Protein AF-0000000084476585 (afdb_homodimer)

Secondary structure (DSSP, 8-state):
-EEE--HHHHHHHHHHHHTTTTTTHHHHHHHHHHHTT-TT-EEEEESSSSS-SEEEEEE-GGG---TT-TTTTEEEEEESSHHHHHHHHHSTTTS-TTS--EEE--STTHHHHHHHHHHHTT--/-EEE--HHHHHHHHHHHHTTTTTTHHHHHHHHHHHTT-TT-EEEEESSSSS-SEEEEEE-GGG---TT-TTTTEEEEEESSHHHHHHHHHSTTTS-TTS--EEE--STTHHHHHHHHHHHTT--

pLDDT: mean 87.22, std 9.8, range [59.97, 98.19]

Structure (mmCIF, N/CA/C/O backbone):
data_AF-0000000084476585-model_v1
#
loop_
_entity.id
_entity.type
_entity.pdbx_description
1 polymer 'Glycine N-acyltransferase-like protein'
#
loop_
_atom_site.group_PDB
_atom_site.id
_atom_site.type_symbol
_atom_site.label_atom_id
_atom_site.label_alt_id
_atom_site.label_comp_id
_atom_site.label_asym_id
_atom_site.label_entity_id
_atom_site.label_seq_id
_atom_site.pdbx_PDB_ins_code
_atom_site.Cartn_x
_atom_site.Cartn_y
_atom_site.Cartn_z
_atom_site.occupancy
_atom_site.B_iso_or_equiv
_atom_site.auth_seq_id
_atom_site.auth_comp_id
_atom_site.auth_asym_id
_atom_site.auth_atom_id
_atom_site.pdbx_PDB_model_num
ATOM 1 N N . MET A 1 1 ? -0.856 -20.5 -6.703 1 89.62 1 MET A N 1
ATOM 2 C CA . MET A 1 1 ? 0.145 -19.438 -6.625 1 89.62 1 MET A CA 1
ATOM 3 C C . MET A 1 1 ? 1.377 -19.906 -5.859 1 89.62 1 MET A C 1
ATOM 5 O O . MET A 1 1 ? 1.286 -20.812 -5.023 1 89.62 1 MET A O 1
ATOM 9 N N . GLN A 1 2 ? 2.504 -19.422 -6.219 1 94.5 2 GLN A N 1
ATOM 10 C CA . GLN A 1 2 ? 3.781 -19.766 -5.605 1 94.5 2 GLN A CA 1
ATOM 11 C C . GLN A 1 2 ? 4.227 -18.703 -4.617 1 94.5 2 GLN A C 1
ATOM 13 O O . GLN A 1 2 ? 4.121 -17.5 -4.902 1 94.5 2 GLN A O 1
ATOM 18 N N . ILE A 1 3 ? 4.691 -19.156 -3.51 1 96.12 3 ILE A N 1
ATOM 19 C CA . ILE A 1 3 ? 5.23 -18.234 -2.516 1 96.12 3 ILE A CA 1
ATOM 20 C C . ILE A 1 3 ? 6.723 -18.031 -2.756 1 96.12 3 ILE A C 1
ATOM 22 O O . ILE A 1 3 ? 7.48 -19 -2.867 1 96.12 3 ILE A O 1
ATOM 26 N N . LEU A 1 4 ? 7.145 -16.844 -2.873 1 97.12 4 LEU A N 1
ATOM 27 C CA . LEU A 1 4 ? 8.562 -16.547 -3.041 1 97.12 4 LEU A CA 1
ATOM 28 C C . LEU A 1 4 ? 9.227 -16.281 -1.693 1 97.12 4 LEU A C 1
ATOM 30 O O . LEU A 1 4 ? 8.812 -15.383 -0.955 1 97.12 4 LEU A O 1
ATOM 34 N N . ARG A 1 5 ? 10.25 -17.047 -1.409 1 94.62 5 ARG A N 1
ATOM 35 C CA . ARG A 1 5 ? 10.938 -16.922 -0.128 1 94.62 5 ARG A CA 1
ATOM 36 C C . ARG A 1 5 ? 12.422 -16.656 -0.328 1 94.62 5 ARG A C 1
ATOM 38 O O . ARG A 1 5 ? 13.062 -16.016 0.502 1 94.62 5 ARG A O 1
ATOM 45 N N . CYS A 1 6 ? 12.891 -17.156 -1.437 1 95.81 6 CYS A N 1
ATOM 46 C CA . CYS A 1 6 ? 14.32 -17.047 -1.712 1 95.81 6 CYS A CA 1
ATOM 47 C C . CYS A 1 6 ? 14.734 -15.594 -1.896 1 95.81 6 CYS A C 1
ATOM 49 O O . CYS A 1 6 ? 14.133 -14.875 -2.695 1 95.81 6 CYS A O 1
ATOM 51 N N . PRO A 1 7 ? 15.797 -15.125 -1.229 1 96.12 7 PRO A N 1
ATOM 52 C CA . PRO A 1 7 ? 16.234 -13.734 -1.329 1 96.12 7 PRO A CA 1
ATOM 53 C C . PRO A 1 7 ? 16.547 -13.312 -2.764 1 96.12 7 PRO A C 1
ATOM 55 O O . PRO A 1 7 ? 16.234 -12.188 -3.166 1 96.12 7 PRO A O 1
ATOM 58 N N . ALA A 1 8 ? 17.109 -14.195 -3.486 1 96.62 8 ALA A N 1
ATOM 59 C CA . ALA A 1 8 ? 17.438 -13.883 -4.875 1 96.62 8 ALA A CA 1
ATOM 60 C C . ALA A 1 8 ? 16.172 -13.633 -5.688 1 96.62 8 ALA A C 1
ATOM 62 O O . ALA A 1 8 ? 16.125 -12.727 -6.523 1 96.62 8 ALA A O 1
ATOM 63 N N . GLN A 1 9 ? 15.109 -14.414 -5.469 1 97.56 9 GLN A N 1
ATOM 64 C CA . GLN A 1 9 ? 13.844 -14.242 -6.168 1 97.56 9 GLN A CA 1
ATOM 65 C C . GLN A 1 9 ? 13.172 -12.93 -5.77 1 97.56 9 GLN A C 1
ATOM 67 O O . GLN A 1 9 ? 12.633 -12.219 -6.617 1 97.56 9 GLN A O 1
ATOM 72 N N . LEU A 1 10 ? 13.242 -12.648 -4.48 1 97.69 10 LEU A N 1
ATOM 73 C CA . LEU A 1 10 ? 12.648 -11.414 -3.979 1 97.69 10 LEU A CA 1
ATOM 74 C C . LEU A 1 10 ? 13.367 -10.195 -4.543 1 97.69 10 LEU A C 1
ATOM 76 O O . LEU A 1 10 ? 12.727 -9.195 -4.895 1 97.69 10 LEU A O 1
ATOM 80 N N . GLN A 1 11 ? 14.648 -10.258 -4.648 1 97.19 11 GLN A N 1
ATOM 81 C CA . GLN A 1 11 ? 15.422 -9.164 -5.223 1 97.19 11 GLN A CA 1
ATOM 82 C C . GLN A 1 11 ? 15.07 -8.953 -6.691 1 97.19 11 GLN A C 1
ATOM 84 O O . GLN A 1 11 ? 14.898 -7.816 -7.137 1 97.19 11 GLN A O 1
ATOM 89 N N . LEU A 1 12 ? 15.047 -10.047 -7.441 1 97.75 12 LEU A N 1
ATOM 90 C CA . LEU A 1 12 ? 14.68 -9.969 -8.852 1 97.75 12 LEU A CA 1
ATOM 91 C C . LEU A 1 12 ? 13.258 -9.422 -9.008 1 97.75 12 LEU A C 1
ATOM 93 O O . LEU A 1 12 ? 13 -8.617 -9.906 1 97.75 12 LEU A O 1
ATOM 97 N N . LEU A 1 13 ? 12.32 -9.852 -8.18 1 98.19 13 LEU A N 1
ATOM 98 C CA . LEU A 1 13 ? 10.953 -9.344 -8.211 1 98.19 13 LEU A CA 1
ATOM 99 C C . LEU A 1 13 ? 10.922 -7.852 -7.906 1 98.19 13 LEU A C 1
ATOM 101 O O . LEU A 1 13 ? 10.234 -7.086 -8.586 1 98.19 13 LEU A O 1
ATOM 105 N N . GLU A 1 14 ? 11.586 -7.441 -6.844 1 97.62 14 GLU A N 1
ATOM 106 C CA . GLU A 1 14 ? 11.672 -6.027 -6.5 1 97.62 14 GLU A CA 1
ATOM 107 C C . GLU A 1 14 ? 12.125 -5.195 -7.699 1 97.62 14 GLU A C 1
ATOM 109 O O . GLU A 1 14 ? 11.523 -4.164 -8.008 1 97.62 14 GLU A O 1
ATOM 114 N N . GLU A 1 15 ? 13.133 -5.637 -8.422 1 96.88 15 GLU A N 1
ATOM 115 C CA . GLU A 1 15 ? 13.648 -4.934 -9.594 1 96.88 15 GLU A CA 1
ATOM 116 C C . GLU A 1 15 ? 12.586 -4.844 -10.688 1 96.88 15 GLU A C 1
ATOM 118 O O . GLU A 1 15 ? 12.43 -3.795 -11.32 1 96.88 15 GLU A O 1
ATOM 123 N N . ALA A 1 16 ? 11.945 -5.879 -10.906 1 97.31 16 ALA A N 1
ATOM 124 C CA . ALA A 1 16 ? 10.883 -5.902 -11.914 1 97.31 16 ALA A CA 1
ATOM 125 C C . ALA A 1 16 ? 9.758 -4.941 -11.547 1 97.31 16 ALA A C 1
ATOM 127 O O . ALA A 1 16 ? 9.242 -4.219 -12.406 1 97.31 16 ALA A O 1
ATOM 128 N N . LEU A 1 17 ? 9.359 -4.953 -10.312 1 97.19 17 LEU A N 1
ATOM 129 C CA . LEU A 1 17 ? 8.258 -4.117 -9.859 1 97.19 17 LEU A CA 1
ATOM 130 C C . LEU A 1 17 ? 8.633 -2.639 -9.922 1 97.19 17 LEU A C 1
ATOM 132 O O . LEU A 1 17 ? 7.777 -1.792 -10.203 1 97.19 17 LEU A O 1
ATOM 136 N N . ARG A 1 18 ? 9.906 -2.35 -9.703 1 95.44 18 ARG A N 1
ATOM 137 C CA . ARG A 1 18 ? 10.367 -0.964 -9.75 1 95.44 18 ARG A CA 1
ATOM 138 C C . ARG A 1 18 ? 10.148 -0.362 -11.133 1 95.44 18 ARG A C 1
ATOM 140 O O . ARG A 1 18 ? 9.93 0.843 -11.266 1 95.44 18 ARG A O 1
ATOM 147 N N . LYS A 1 19 ? 10.047 -1.139 -12.141 1 94.94 19 LYS A N 1
ATOM 148 C CA . LYS A 1 19 ? 9.922 -0.682 -13.516 1 94.94 19 LYS A CA 1
ATOM 149 C C . LYS A 1 19 ? 8.5 -0.213 -13.812 1 94.94 19 LYS A C 1
ATOM 151 O O . LYS A 1 19 ? 8.266 0.476 -14.805 1 94.94 19 LYS A O 1
ATOM 156 N N . SER A 1 20 ? 7.578 -0.549 -12.984 1 93.31 20 SER A N 1
ATOM 157 C CA . SER A 1 20 ? 6.18 -0.221 -13.25 1 93.31 20 SER A CA 1
ATOM 158 C C . SER A 1 20 ? 5.602 0.661 -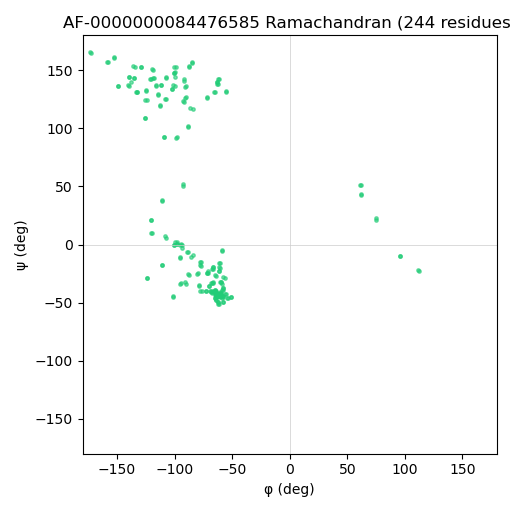12.148 1 93.31 20 SER A C 1
ATOM 160 O O . SER A 1 20 ? 4.383 0.72 -11.969 1 93.31 20 SER A O 1
ATOM 162 N N . LEU A 1 21 ? 6.461 1.323 -11.43 1 92.06 21 LEU A N 1
ATOM 163 C CA . LEU A 1 21 ? 5.984 2.301 -10.461 1 92.06 21 LEU A CA 1
ATOM 164 C C . LEU A 1 21 ? 5.223 3.428 -11.148 1 92.06 21 LEU A C 1
ATOM 166 O O . LEU A 1 21 ? 5.555 3.803 -12.281 1 92.06 21 LEU A O 1
ATOM 170 N N . PRO A 1 22 ? 4.16 3.936 -10.57 1 90.12 22 PRO A N 1
ATOM 171 C CA . PRO A 1 22 ? 3.705 3.766 -9.188 1 90.12 22 PRO A CA 1
ATOM 172 C C . PRO A 1 22 ? 2.701 2.625 -9.031 1 90.12 22 PRO A C 1
ATOM 174 O O . PRO A 1 22 ? 2.357 2.248 -7.91 1 90.12 22 PRO A O 1
ATOM 177 N N . THR A 1 23 ? 2.377 1.973 -10.07 1 91 23 THR A N 1
ATOM 178 C CA . THR A 1 23 ? 1.286 1.006 -10.047 1 91 23 THR A CA 1
ATOM 179 C C . THR A 1 23 ? 1.64 -0.19 -9.164 1 91 23 THR A C 1
ATOM 181 O O . THR A 1 23 ? 0.752 -0.868 -8.641 1 91 23 THR A O 1
ATOM 184 N N . THR A 1 24 ? 2.896 -0.416 -8.914 1 95.31 24 THR A N 1
ATOM 185 C CA . THR A 1 24 ? 3.35 -1.585 -8.172 1 95.31 24 THR A CA 1
ATOM 186 C C . THR A 1 24 ? 3.598 -1.23 -6.707 1 95.31 24 THR A C 1
ATOM 188 O O . THR A 1 24 ? 3.924 -2.102 -5.898 1 95.31 24 THR A O 1
ATOM 191 N N . LEU A 1 25 ? 3.387 -0.051 -6.32 1 93.5 25 LEU A N 1
ATOM 192 C CA . LEU A 1 25 ? 3.773 0.444 -5.004 1 93.5 25 LEU A CA 1
ATOM 193 C C . LEU A 1 25 ? 3.098 -0.362 -3.902 1 93.5 25 LEU A C 1
ATOM 195 O O . LEU A 1 25 ? 3.748 -0.769 -2.936 1 93.5 25 LEU A O 1
ATOM 199 N N . PRO A 1 26 ? 1.851 -0.711 -3.994 1 92.62 26 PRO A N 1
ATOM 200 C CA . PRO A 1 26 ? 1.198 -1.456 -2.914 1 92.62 26 PRO A CA 1
ATOM 201 C C . PRO A 1 26 ? 1.877 -2.793 -2.625 1 92.62 26 PRO A C 1
ATOM 203 O O . PRO A 1 26 ? 1.958 -3.211 -1.468 1 92.62 26 PRO A O 1
ATOM 206 N N . VAL A 1 27 ? 2.439 -3.426 -3.639 1 96.62 27 VAL A N 1
ATOM 207 C CA . VAL A 1 27 ? 3.059 -4.734 -3.451 1 96.62 27 VAL A CA 1
ATOM 208 C C . VAL A 1 27 ? 4.555 -4.566 -3.193 1 96.62 27 VAL A C 1
ATOM 210 O O . VAL A 1 27 ? 5.152 -5.34 -2.441 1 96.62 27 VAL A O 1
ATOM 213 N N . LEU A 1 28 ? 5.117 -3.555 -3.816 1 97.06 28 LEU A N 1
ATOM 214 C CA . LEU A 1 28 ? 6.559 -3.338 -3.732 1 97.06 28 LEU A CA 1
ATOM 215 C C . LEU A 1 28 ? 6.988 -3.109 -2.287 1 97.06 28 LEU A C 1
ATOM 217 O O . LEU A 1 28 ? 8 -3.658 -1.842 1 97.06 28 LEU A O 1
ATOM 221 N N . GLY A 1 29 ? 6.238 -2.293 -1.591 1 95.44 29 GLY A N 1
ATOM 222 C CA . GLY A 1 29 ? 6.555 -2.061 -0.19 1 95.44 29 GLY A CA 1
ATOM 223 C C . GLY A 1 29 ? 6.668 -3.34 0.616 1 95.44 29 GLY A C 1
ATOM 224 O O . GLY A 1 29 ? 7.594 -3.5 1.41 1 95.44 29 GLY A O 1
ATOM 225 N N . THR A 1 30 ? 5.734 -4.191 0.416 1 96.06 30 THR A N 1
ATOM 226 C CA . THR A 1 30 ? 5.75 -5.469 1.124 1 96.06 30 THR A CA 1
ATOM 227 C C . THR A 1 30 ? 6.957 -6.305 0.706 1 96.06 30 THR A C 1
ATOM 229 O O . THR A 1 30 ? 7.656 -6.863 1.554 1 96.06 30 THR A O 1
ATOM 232 N N . VAL A 1 31 ? 7.207 -6.383 -0.554 1 97.38 31 VAL A N 1
ATOM 233 C CA . VAL A 1 31 ? 8.344 -7.145 -1.059 1 97.38 31 VAL A CA 1
ATOM 234 C C . VAL A 1 31 ? 9.633 -6.645 -0.406 1 97.38 31 VAL A C 1
ATOM 236 O O . VAL A 1 31 ? 10.453 -7.445 0.049 1 97.38 31 VAL A O 1
ATOM 239 N N . MET A 1 32 ? 9.742 -5.383 -0.301 1 95.56 32 MET A N 1
ATOM 240 C CA . MET A 1 32 ? 10.938 -4.781 0.29 1 95.56 32 MET A CA 1
ATOM 241 C C . MET A 1 32 ? 11.039 -5.129 1.771 1 95.56 32 MET A C 1
ATOM 243 O O . MET A 1 32 ? 12.133 -5.402 2.271 1 95.56 32 MET A O 1
ATOM 247 N N . THR A 1 33 ? 9.938 -5.098 2.457 1 94.62 33 THR A N 1
ATOM 248 C CA . THR A 1 33 ? 9.945 -5.402 3.883 1 94.62 33 THR A CA 1
ATOM 249 C C . THR A 1 33 ? 10.258 -6.879 4.117 1 94.62 33 THR A C 1
ATOM 251 O O . THR A 1 33 ? 10.992 -7.227 5.043 1 94.62 33 THR A O 1
ATOM 254 N N . VAL A 1 34 ? 9.695 -7.723 3.281 1 95.69 34 VAL A N 1
ATOM 255 C CA . VAL A 1 34 ? 9.945 -9.156 3.391 1 95.69 34 VAL A CA 1
ATOM 256 C C . VAL A 1 34 ? 11.43 -9.438 3.137 1 95.69 34 VAL A C 1
ATOM 258 O O . VAL A 1 34 ? 12.039 -10.234 3.848 1 95.69 34 VAL A O 1
ATOM 261 N N . ALA A 1 35 ? 11.945 -8.773 2.158 1 93.44 35 ALA A N 1
ATOM 262 C CA . ALA A 1 35 ? 13.352 -8.945 1.808 1 93.44 35 ALA A CA 1
ATOM 263 C C . ALA A 1 35 ? 14.266 -8.422 2.912 1 93.44 35 ALA A C 1
ATOM 265 O O . ALA A 1 35 ? 15.453 -8.75 2.959 1 93.44 35 ALA A O 1
ATOM 266 N N . ARG A 1 36 ? 13.75 -7.578 3.791 1 90.56 36 ARG A N 1
ATOM 267 C CA . ARG A 1 36 ? 14.555 -6.945 4.828 1 90.56 36 ARG A CA 1
ATOM 268 C C . ARG A 1 36 ? 14.18 -7.469 6.211 1 90.56 36 ARG A C 1
ATOM 270 O O . ARG A 1 36 ? 14.055 -6.695 7.16 1 90.56 36 ARG A O 1
ATOM 277 N N . GLY A 1 37 ? 13.891 -8.766 6.281 1 90.38 37 GLY A N 1
ATOM 278 C CA . GLY A 1 37 ? 13.711 -9.414 7.566 1 90.38 37 GLY A CA 1
ATOM 279 C C . GLY A 1 37 ? 12.273 -9.852 7.82 1 90.38 37 GLY A C 1
ATOM 280 O O . GLY A 1 37 ? 12.016 -10.648 8.727 1 90.38 37 GLY A O 1
ATOM 281 N N . ASN A 1 38 ? 11.266 -9.273 7.16 1 92.69 38 ASN A N 1
ATOM 282 C CA . ASN A 1 38 ? 9.859 -9.672 7.211 1 92.69 38 ASN A CA 1
ATOM 283 C C . ASN A 1 38 ? 9.297 -9.562 8.625 1 92.69 38 ASN A C 1
ATOM 285 O O . ASN A 1 38 ? 8.719 -10.516 9.148 1 92.69 38 ASN A O 1
ATOM 289 N N . PRO A 1 39 ? 9.461 -8.461 9.258 1 89.25 39 PRO A N 1
ATOM 290 C CA . PRO A 1 39 ? 9.008 -8.297 10.641 1 89.25 39 PRO A CA 1
ATOM 291 C C . PRO A 1 39 ? 7.5 -8.477 10.797 1 89.25 39 PRO A C 1
ATOM 293 O O . PRO A 1 39 ? 7.016 -8.766 11.891 1 89.25 39 PRO A O 1
ATOM 296 N N . ALA A 1 40 ? 6.703 -8.367 9.781 1 88.62 40 ALA A N 1
ATOM 297 C CA . ALA A 1 40 ? 5.246 -8.391 9.867 1 88.62 40 ALA A CA 1
ATOM 298 C C . ALA A 1 40 ? 4.684 -9.703 9.32 1 88.62 40 ALA A C 1
ATOM 300 O O . ALA A 1 40 ? 3.473 -9.836 9.133 1 88.62 40 ALA A O 1
ATOM 301 N N . SER A 1 41 ? 5.496 -10.68 8.961 1 91.62 41 SER A N 1
ATOM 302 C CA . SER A 1 41 ? 5.113 -12.031 8.562 1 91.62 41 SER A CA 1
ATOM 303 C C . SER A 1 41 ? 4.246 -12.008 7.309 1 91.62 41 SER A C 1
ATOM 305 O O . SER A 1 41 ? 3.211 -12.68 7.25 1 91.62 41 SER A O 1
ATOM 307 N N . HIS A 1 42 ? 4.637 -11.211 6.414 1 93.81 42 HIS A N 1
ATOM 308 C CA . HIS A 1 42 ? 3.943 -11.211 5.133 1 93.81 42 HIS A CA 1
ATOM 309 C C . HIS A 1 42 ? 4.539 -12.242 4.18 1 93.81 42 HIS A C 1
ATOM 311 O O . HIS A 1 42 ? 5.703 -12.617 4.312 1 93.81 42 HIS A O 1
ATOM 317 N N . GLU A 1 43 ? 3.662 -12.656 3.301 1 95 43 GLU A N 1
ATOM 318 C CA . GLU A 1 43 ? 4.148 -13.516 2.223 1 95 43 GLU A CA 1
ATOM 319 C C . GLU A 1 43 ? 3.902 -12.875 0.858 1 95 43 GLU A C 1
ATOM 321 O O . GLU A 1 43 ? 2.979 -12.078 0.699 1 95 43 GLU A O 1
ATOM 326 N N . VAL A 1 44 ? 4.77 -13.219 -0.036 1 96.94 44 VAL A N 1
ATOM 327 C CA . VAL A 1 44 ? 4.734 -12.742 -1.416 1 96.94 44 VAL A CA 1
ATOM 328 C C . VAL A 1 44 ? 4.422 -13.906 -2.354 1 96.94 44 VAL A C 1
ATOM 330 O O . VAL A 1 44 ? 5.156 -14.898 -2.393 1 96.94 44 VAL A O 1
ATOM 333 N N . LEU A 1 45 ? 3.258 -13.734 -3.098 1 95.81 45 LEU A N 1
ATOM 334 C CA . LEU A 1 45 ? 2.82 -14.812 -3.98 1 95.81 45 LEU A CA 1
ATOM 335 C C . LEU A 1 45 ? 2.781 -14.344 -5.43 1 95.81 45 LEU A C 1
ATOM 337 O O . LEU A 1 45 ? 2.457 -13.188 -5.703 1 95.81 45 LEU A O 1
ATOM 341 N N . VAL A 1 46 ? 3.15 -15.234 -6.32 1 96.44 46 VAL A N 1
ATOM 342 C CA . VAL A 1 46 ? 3.018 -15.008 -7.758 1 96.44 46 VAL A CA 1
ATOM 343 C C . VAL A 1 46 ? 2.312 -16.188 -8.406 1 96.44 46 VAL A C 1
ATOM 345 O O . VAL A 1 46 ? 2.291 -17.297 -7.844 1 96.44 46 VAL A O 1
ATOM 348 N N . ASP A 1 47 ? 1.665 -15.914 -9.492 1 94.75 47 ASP A N 1
ATOM 349 C CA . ASP A 1 47 ? 1.017 -17.031 -10.188 1 94.75 47 ASP A CA 1
ATOM 350 C C . ASP A 1 47 ? 2.049 -17.953 -10.82 1 94.75 47 ASP A C 1
ATOM 352 O O . ASP A 1 47 ? 1.836 -19.156 -10.906 1 94.75 47 ASP A O 1
ATOM 356 N N . SER A 1 48 ? 3.186 -17.281 -11.32 1 95.19 48 SER A N 1
ATOM 357 C CA . SER A 1 48 ? 4.289 -18.047 -11.906 1 95.19 48 SER A CA 1
ATOM 358 C C . SER A 1 48 ? 5.609 -17.281 -11.758 1 95.19 48 SER A C 1
ATOM 360 O O . SER A 1 48 ? 5.617 -16.078 -11.531 1 95.19 48 SER A O 1
ATOM 362 N N . TRP A 1 49 ? 6.719 -18.062 -11.891 1 95.75 49 TRP A N 1
ATOM 363 C CA . TRP A 1 49 ? 8.047 -17.469 -11.789 1 95.75 49 TRP A CA 1
ATOM 364 C C . TRP A 1 49 ? 8.992 -18.078 -12.82 1 95.75 49 TRP A C 1
ATOM 366 O O . TRP A 1 49 ? 8.992 -19.297 -13.023 1 95.75 49 TRP A O 1
ATOM 376 N N . PRO A 1 50 ? 9.773 -17.328 -13.461 1 95.25 50 PRO A N 1
ATOM 377 C CA . PRO A 1 50 ? 10.062 -15.906 -13.305 1 95.25 50 PRO A CA 1
ATOM 378 C C . PRO A 1 50 ? 9.109 -15.023 -14.109 1 95.25 50 PRO A C 1
ATOM 380 O O . PRO A 1 50 ? 9.133 -13.797 -13.969 1 95.25 50 PRO A O 1
ATOM 383 N N . HIS A 1 51 ? 8.25 -15.523 -14.93 1 96 51 HIS A N 1
ATOM 384 C CA . HIS A 1 51 ? 7.293 -14.766 -15.719 1 96 51 HIS A CA 1
ATOM 385 C C . HIS A 1 51 ? 5.926 -14.734 -15.055 1 96 51 HIS A C 1
ATOM 387 O O . HIS A 1 51 ? 5.074 -15.578 -15.328 1 96 51 HIS A O 1
ATOM 393 N N . PHE A 1 52 ? 5.719 -13.703 -14.281 1 96.62 52 PHE A N 1
ATOM 394 C CA . PHE A 1 52 ? 4.473 -13.617 -13.523 1 96.62 52 PHE A CA 1
ATOM 395 C C . PHE A 1 52 ? 3.49 -12.68 -14.219 1 96.62 52 PHE A C 1
ATOM 397 O O . PHE A 1 52 ? 3.896 -11.727 -14.891 1 96.62 52 PHE A O 1
ATOM 404 N N . SER A 1 53 ? 2.213 -12.93 -13.992 1 96.56 53 SER A N 1
ATOM 405 C CA . SER A 1 53 ? 1.142 -12.062 -14.477 1 96.56 53 SER A CA 1
ATOM 406 C C . SER A 1 53 ? 0.457 -11.336 -13.32 1 96.56 53 SER A C 1
ATOM 408 O O . SER A 1 53 ? -0.287 -10.383 -13.531 1 96.56 53 SER A O 1
ATOM 410 N N . ILE A 1 54 ? 0.663 -11.867 -12.125 1 95.62 54 ILE A N 1
ATOM 411 C CA . ILE A 1 54 ? 0.048 -11.258 -10.953 1 95.62 54 ILE A CA 1
ATOM 412 C C . ILE A 1 54 ? 0.937 -11.484 -9.734 1 95.62 54 ILE A C 1
ATOM 414 O O . ILE A 1 54 ? 1.54 -12.547 -9.578 1 95.62 54 ILE A O 1
ATOM 418 N N . VAL A 1 55 ? 1.137 -10.477 -8.922 1 97.12 55 VAL A N 1
ATOM 419 C CA . VAL A 1 55 ? 1.808 -10.516 -7.625 1 97.12 55 VAL A CA 1
ATOM 420 C C . VAL A 1 55 ? 0.811 -10.195 -6.512 1 97.12 55 VAL A C 1
ATOM 422 O O . VAL A 1 55 ? 0.053 -9.227 -6.613 1 97.12 55 VAL A O 1
ATOM 425 N N . LEU A 1 56 ? 0.783 -11.047 -5.527 1 95.25 56 LEU A N 1
ATOM 426 C CA . LEU A 1 56 ? -0.08 -10.867 -4.363 1 95.25 56 LEU A CA 1
ATOM 427 C C . LEU A 1 56 ? 0.733 -10.891 -3.074 1 95.25 56 LEU A C 1
ATOM 429 O O . LEU A 1 56 ? 1.641 -11.711 -2.9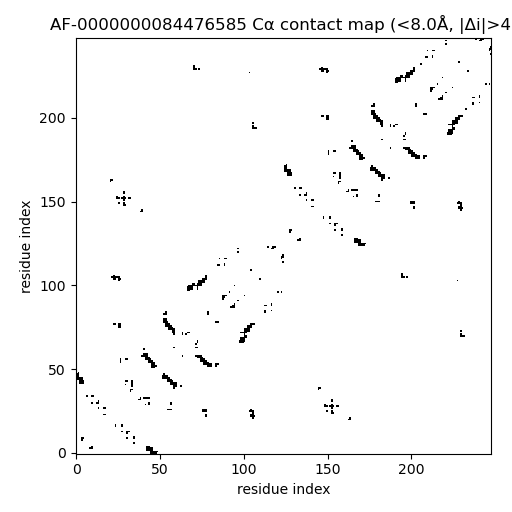22 1 95.25 56 LEU A O 1
ATOM 433 N N . THR A 1 57 ? 0.487 -9.938 -2.203 1 95.31 57 THR A N 1
ATOM 434 C CA . THR A 1 57 ? 1.086 -9.969 -0.873 1 95.31 57 THR A CA 1
ATOM 435 C C . THR A 1 57 ? 0.007 -9.984 0.206 1 95.31 57 THR A C 1
ATOM 437 O O . THR A 1 57 ? -1.03 -9.328 0.062 1 95.31 57 THR A O 1
ATOM 440 N N . ARG A 1 58 ? 0.251 -10.711 1.253 1 91.06 58 ARG A N 1
ATOM 441 C CA . ARG A 1 58 ? -0.703 -10.859 2.348 1 91.06 58 ARG A CA 1
ATOM 442 C C . ARG A 1 58 ? -0.003 -11.305 3.629 1 91.06 58 ARG A C 1
ATOM 444 O O . ARG A 1 58 ? 1.13 -11.789 3.588 1 91.06 58 ARG A O 1
ATOM 451 N N . LEU A 1 59 ? -0.729 -10.969 4.727 1 88.69 59 LEU A N 1
ATOM 452 C CA . LEU A 1 59 ? -0.296 -11.578 5.977 1 88.69 59 LEU A CA 1
ATOM 453 C C . LEU A 1 59 ? -0.444 -13.094 5.918 1 88.69 59 LEU A C 1
ATOM 455 O O . LEU A 1 59 ? -1.423 -13.609 5.371 1 88.69 59 LEU A O 1
ATOM 459 N N . ARG A 1 60 ? 0.566 -13.742 6.477 1 88.44 60 ARG A N 1
ATOM 460 C CA . ARG A 1 60 ? 0.442 -15.195 6.535 1 88.44 60 ARG A CA 1
ATOM 461 C C . ARG A 1 60 ? -0.846 -15.609 7.238 1 88.44 60 ARG A C 1
ATOM 463 O O . ARG A 1 60 ? -1.175 -15.078 8.305 1 88.44 60 ARG A O 1
ATOM 470 N N . PRO A 1 61 ? -1.578 -16.484 6.664 1 77.25 61 PRO A N 1
ATOM 471 C CA . PRO A 1 61 ? -2.877 -16.891 7.215 1 77.25 61 PRO A CA 1
ATOM 472 C C . PRO A 1 61 ? -2.777 -17.406 8.648 1 77.25 61 PRO A C 1
ATOM 474 O O . PRO A 1 61 ? -3.721 -17.25 9.43 1 77.25 61 PRO A O 1
ATOM 477 N N . GLU A 1 62 ? -1.668 -17.953 8.961 1 79.25 62 GLU A N 1
ATOM 478 C CA . GLU A 1 62 ? -1.5 -18.5 10.305 1 79.25 62 GLU A CA 1
ATOM 479 C C . GLU A 1 62 ? -1.4 -17.406 11.352 1 79.25 62 GLU A C 1
ATOM 481 O O . GLU A 1 62 ? -1.584 -17.656 12.547 1 79.25 62 GLU A O 1
ATOM 486 N N . GLU A 1 63 ? -1.021 -16.25 10.922 1 72.31 63 GLU A N 1
ATOM 487 C CA . GLU A 1 63 ? -0.865 -15.109 11.828 1 72.31 63 GLU A CA 1
ATOM 488 C C . GLU A 1 63 ? -2.189 -14.375 12.031 1 72.31 63 GLU A C 1
ATOM 490 O O . GLU A 1 63 ? -2.322 -13.562 12.945 1 72.31 63 GLU A O 1
ATOM 495 N N . HIS A 1 64 ? -3.074 -14.844 11.141 1 63.88 64 HIS A N 1
ATOM 496 C CA . HIS A 1 64 ? -4.363 -14.164 11.117 1 63.88 64 HIS A CA 1
ATOM 497 C C . HIS A 1 64 ? -5.297 -14.719 12.188 1 63.88 64 HIS A C 1
ATOM 499 O O . HIS A 1 64 ? -5.652 -15.898 12.156 1 63.88 64 HIS A O 1
ATOM 505 N N . ARG A 1 65 ? -5.621 -13.875 13.062 1 64.5 65 ARG A N 1
ATOM 506 C CA . ARG A 1 65 ? -6.352 -14.352 14.227 1 64.5 65 ARG A CA 1
ATOM 507 C C . ARG A 1 65 ? -7.859 -14.297 14 1 64.5 65 ARG A C 1
ATOM 509 O O . ARG A 1 65 ? -8.594 -15.195 14.422 1 64.5 65 ARG A O 1
ATOM 516 N N . ASP A 1 66 ? -8.266 -13.172 13.164 1 76.81 66 ASP A N 1
ATOM 517 C CA . ASP A 1 66 ? -9.703 -13.031 12.969 1 76.81 66 ASP A CA 1
ATOM 518 C C . ASP A 1 66 ? -10.055 -12.977 11.484 1 76.81 66 ASP A C 1
ATOM 520 O O . ASP A 1 66 ? -9.773 -11.984 10.805 1 76.81 66 ASP A O 1
ATOM 524 N N . PRO A 1 67 ? -10.625 -13.977 11.023 1 73.88 67 PRO A N 1
ATOM 525 C CA . PRO A 1 67 ? -10.945 -14.047 9.594 1 73.88 67 PRO A CA 1
ATOM 526 C C . PRO A 1 67 ? -11.898 -12.938 9.148 1 73.88 67 PRO A C 1
ATOM 528 O O . PRO A 1 67 ? -12 -12.648 7.957 1 73.88 67 PRO A O 1
ATOM 531 N N . ARG A 1 68 ? -12.508 -12.336 10.125 1 75.31 68 ARG A N 1
ATOM 532 C CA . ARG A 1 68 ? -13.508 -11.344 9.758 1 75.31 68 ARG A CA 1
ATOM 533 C C . ARG A 1 68 ? -12.938 -9.93 9.812 1 75.31 68 ARG A C 1
ATOM 535 O O . ARG A 1 68 ? -13.617 -8.969 9.477 1 75.31 68 ARG A O 1
ATOM 542 N N . ASP A 1 69 ? -11.711 -9.953 10.117 1 78.62 69 ASP A N 1
ATOM 543 C CA . ASP A 1 69 ? -11.078 -8.641 10.18 1 78.62 69 ASP A CA 1
ATOM 544 C C . ASP A 1 69 ? -10.523 -8.227 8.82 1 78.62 69 ASP A C 1
ATOM 546 O O . ASP A 1 69 ? -9.398 -8.586 8.461 1 78.62 69 ASP A O 1
ATOM 550 N N . TYR A 1 70 ? -11.234 -7.395 8.164 1 74.69 70 TYR A N 1
ATOM 551 C CA . TYR A 1 70 ? -10.891 -7.07 6.781 1 74.69 70 TYR A CA 1
ATOM 552 C C . TYR A 1 70 ? -9.625 -6.234 6.715 1 74.69 70 TYR A C 1
ATOM 554 O O . TYR A 1 70 ? -8.883 -6.289 5.727 1 74.69 70 TYR A O 1
ATOM 562 N N . TYR A 1 71 ? -9.367 -5.535 7.84 1 71.56 71 TYR A N 1
ATOM 563 C CA . TYR A 1 71 ? -8.203 -4.656 7.797 1 71.56 71 TYR A CA 1
ATOM 564 C C . TYR A 1 71 ? -6.918 -5.441 7.988 1 71.56 71 TYR A C 1
ATOM 566 O O . TYR A 1 71 ? -5.926 -5.203 7.297 1 71.56 71 TYR A O 1
ATOM 574 N N . THR A 1 72 ? -7.098 -6.453 8.836 1 73.19 72 THR A N 1
ATOM 575 C CA . THR A 1 72 ? -5.914 -7.277 9.062 1 73.19 72 THR A CA 1
ATOM 576 C C . THR A 1 72 ? -5.723 -8.273 7.922 1 73.19 72 THR A C 1
ATOM 578 O O . THR A 1 72 ? -4.602 -8.711 7.652 1 73.19 72 THR A O 1
ATOM 581 N N . ASN A 1 73 ? -6.844 -8.539 7.328 1 78.38 73 ASN A N 1
ATOM 582 C CA . ASN A 1 73 ? -6.789 -9.445 6.188 1 78.38 73 ASN A CA 1
ATOM 583 C C . ASN A 1 73 ? -6.645 -8.688 4.871 1 78.38 73 ASN A C 1
ATOM 585 O O . ASN A 1 73 ? -7.391 -8.938 3.922 1 78.38 73 ASN A O 1
ATOM 589 N N . GLN A 1 74 ? -5.75 -7.863 4.875 1 83.44 74 GLN A N 1
ATOM 590 C CA . GLN A 1 74 ? -5.539 -7.039 3.688 1 83.44 74 GLN A CA 1
ATOM 591 C C . GLN A 1 74 ? -4.562 -7.703 2.723 1 83.44 74 GLN A C 1
ATOM 593 O O . GLN A 1 74 ? -3.553 -8.273 3.146 1 83.44 74 GLN A O 1
ATOM 598 N N . LEU A 1 75 ? -4.977 -7.609 1.478 1 89.44 75 LEU A N 1
ATOM 599 C CA . LEU A 1 75 ? -4.145 -8.102 0.389 1 89.44 75 LEU A CA 1
ATOM 600 C C . LEU A 1 75 ? -3.725 -6.969 -0.538 1 89.44 75 LEU A C 1
ATOM 602 O O . LEU A 1 75 ? -4.5 -6.039 -0.774 1 89.44 75 LEU A O 1
ATOM 606 N N . ALA A 1 76 ? -2.494 -6.977 -0.924 1 93.44 76 ALA A N 1
ATOM 607 C CA . ALA A 1 76 ? -2.072 -6.074 -1.993 1 93.44 76 ALA A CA 1
ATOM 608 C C . ALA A 1 76 ? -1.806 -6.844 -3.285 1 93.44 76 ALA A C 1
ATOM 610 O O . ALA A 1 76 ? -1.294 -7.965 -3.254 1 93.44 76 ALA A O 1
ATOM 611 N N . VAL A 1 77 ? -2.166 -6.18 -4.426 1 94.25 77 VAL A N 1
ATOM 612 C CA . VAL A 1 77 ? -2.072 -6.938 -5.668 1 94.25 77 VAL A CA 1
ATOM 613 C C . VAL A 1 77 ? -1.514 -6.047 -6.777 1 94.25 77 VAL A C 1
ATOM 615 O O . VAL A 1 77 ? -1.755 -4.84 -6.789 1 94.25 77 VAL A O 1
ATOM 618 N N . PHE A 1 78 ? -0.769 -6.598 -7.582 1 96.44 78 PHE A N 1
ATOM 619 C CA . PHE A 1 78 ? -0.354 -6.062 -8.875 1 96.44 78 PHE A CA 1
ATOM 620 C C . PHE A 1 78 ? -0.502 -7.113 -9.969 1 96.44 78 PHE A C 1
ATOM 622 O O . PHE A 1 78 ? -0.126 -8.273 -9.781 1 96.44 78 PHE A O 1
ATOM 629 N N . TYR A 1 79 ? -1.132 -6.699 -11.07 1 95.44 79 TYR A N 1
ATOM 630 C CA . TYR A 1 79 ? -1.335 -7.656 -12.148 1 95.44 79 TYR A CA 1
ATOM 631 C C . TYR A 1 79 ? -0.993 -7.035 -13.5 1 95.44 79 TYR A C 1
ATOM 633 O O . TYR A 1 79 ? -1.219 -5.844 -13.719 1 95.44 79 TYR A O 1
ATOM 641 N N . ARG A 1 80 ? -0.435 -7.785 -14.344 1 93.81 80 ARG A N 1
ATOM 642 C CA . ARG A 1 80 ? -0.069 -7.355 -15.695 1 93.81 80 ARG A CA 1
ATOM 643 C C . ARG A 1 80 ? -1.225 -7.559 -16.672 1 93.81 80 ARG A C 1
ATOM 645 O O . ARG A 1 80 ? -1.315 -6.867 -17.688 1 93.81 80 ARG A O 1
ATOM 652 N N . ASP A 1 81 ? -2.07 -8.477 -16.359 1 88.56 81 ASP A N 1
ATOM 653 C CA . ASP A 1 81 ? -3.215 -8.844 -17.188 1 88.56 81 ASP A CA 1
ATOM 654 C C . ASP A 1 81 ? -4.484 -8.969 -16.359 1 88.56 81 ASP A C 1
ATOM 656 O O . ASP A 1 81 ? -4.48 -9.617 -15.305 1 88.56 81 ASP A O 1
ATOM 660 N N . LYS A 1 82 ? -5.555 -8.367 -16.766 1 87.88 82 LYS A N 1
ATOM 661 C CA . LYS A 1 82 ? -6.812 -8.414 -16.031 1 87.88 82 LYS A CA 1
ATOM 662 C C . LYS A 1 82 ? -7.301 -9.852 -15.859 1 87.88 82 LYS A C 1
ATOM 664 O O . LYS A 1 82 ? -7.922 -10.18 -14.844 1 87.88 82 LYS A O 1
ATOM 669 N N . GLY A 1 83 ? -7.035 -10.625 -16.812 1 89.12 83 GLY A N 1
ATOM 670 C CA . GLY A 1 83 ? -7.406 -12.031 -16.719 1 89.12 83 GLY A CA 1
ATOM 671 C C . GLY A 1 83 ? -6.797 -12.719 -15.508 1 89.12 83 GLY A C 1
ATOM 672 O O . GLY A 1 83 ? -7.441 -13.562 -14.883 1 89.12 83 GLY A O 1
ATOM 673 N N . ALA A 1 84 ? -5.602 -12.375 -15.227 1 91.19 84 ALA A N 1
ATOM 674 C CA . ALA A 1 84 ? -4.934 -12.945 -14.062 1 91.19 84 ALA A CA 1
ATOM 675 C C . ALA A 1 84 ? -5.637 -12.531 -12.773 1 91.19 84 ALA A C 1
ATOM 677 O O . ALA A 1 84 ? -5.789 -13.344 -11.852 1 91.19 84 ALA A O 1
ATOM 678 N N . LEU A 1 85 ? -6.051 -11.266 -12.688 1 91.31 85 LEU A N 1
ATOM 679 C CA . LEU A 1 85 ? -6.785 -10.773 -11.523 1 91.31 85 LEU A CA 1
ATOM 680 C C . LEU A 1 85 ? -8.109 -11.516 -11.367 1 91.31 85 LEU A C 1
ATOM 682 O O . LEU A 1 85 ? -8.453 -11.938 -10.258 1 91.31 85 LEU A O 1
ATOM 686 N N . GLN A 1 86 ? -8.805 -11.711 -12.469 1 88.88 86 GLN A N 1
ATOM 687 C CA . GLN A 1 86 ? -10.078 -12.422 -12.438 1 88.88 86 GLN A CA 1
ATOM 688 C C . GLN A 1 86 ? -9.898 -13.867 -11.969 1 88.88 86 GLN A C 1
ATOM 690 O O . GLN A 1 86 ? -10.711 -14.383 -11.203 1 88.88 86 GLN A O 1
ATOM 695 N N . ALA A 1 87 ? -8.914 -14.438 -12.477 1 88 87 ALA A N 1
ATOM 696 C CA . ALA A 1 87 ? -8.625 -15.812 -12.078 1 88 87 ALA A CA 1
ATOM 697 C C . ALA A 1 87 ? -8.336 -15.891 -10.578 1 88 87 ALA A C 1
ATOM 699 O O . ALA A 1 87 ? -8.805 -16.812 -9.906 1 88 87 ALA A O 1
ATOM 700 N N . LEU A 1 88 ? -7.594 -14.977 -10.062 1 88 88 LEU A N 1
ATOM 701 C CA . LEU A 1 88 ? -7.266 -14.938 -8.648 1 88 88 LEU A CA 1
ATOM 702 C C . LEU A 1 88 ? -8.523 -14.773 -7.801 1 88 88 LEU A C 1
ATOM 704 O O . LEU A 1 88 ? -8.75 -15.531 -6.855 1 88 88 LEU A O 1
ATOM 708 N N . LEU A 1 89 ? -9.297 -13.805 -8.156 1 86 89 LEU A N 1
ATOM 709 C CA . LEU A 1 89 ? -10.492 -13.484 -7.383 1 86 89 LEU A CA 1
ATOM 710 C C . LEU A 1 89 ? -11.523 -14.594 -7.488 1 86 89 LEU A C 1
ATOM 712 O O . LEU A 1 89 ? -12.312 -14.805 -6.562 1 86 89 LEU A O 1
ATOM 716 N N . GLY A 1 90 ? -11.484 -15.172 -8.641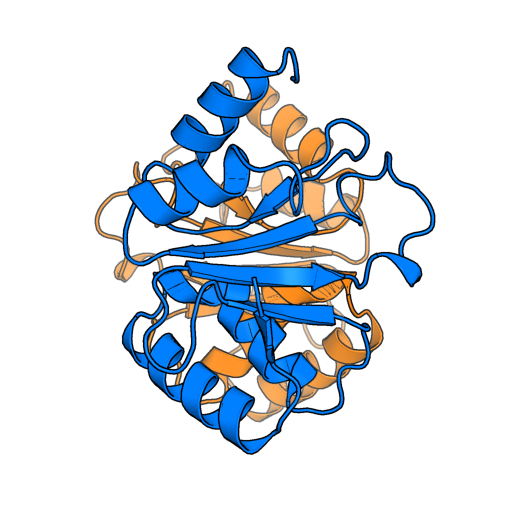 1 82.25 90 GLY A N 1
ATOM 717 C CA . GLY A 1 90 ? -12.438 -16.25 -8.867 1 82.25 90 GLY A CA 1
ATOM 718 C C . GLY A 1 90 ? -12.031 -17.547 -8.203 1 82.25 90 GLY A C 1
ATOM 719 O O . GLY A 1 90 ? -12.859 -18.438 -8.016 1 82.25 90 GLY A O 1
ATOM 720 N N . GLY A 1 91 ? -10.812 -17.562 -7.898 1 79.06 91 GLY A N 1
ATOM 721 C CA . GLY A 1 91 ? -10.336 -18.781 -7.262 1 79.06 91 GLY A CA 1
ATOM 722 C C . GLY A 1 91 ? -10.555 -18.797 -5.762 1 79.06 91 GLY A C 1
ATOM 723 O O . GLY A 1 91 ? -10.758 -17.75 -5.148 1 79.06 91 GLY A O 1
ATOM 724 N N . THR A 1 92 ? -10.594 -19.969 -5.188 1 68.81 92 THR A N 1
ATOM 725 C CA . THR A 1 92 ? -10.922 -20.125 -3.775 1 68.81 92 THR A CA 1
ATOM 726 C C . THR A 1 92 ? -9.648 -20.188 -2.93 1 68.81 92 THR A C 1
ATOM 728 O O . THR A 1 92 ? -9.719 -20.219 -1.699 1 68.81 92 THR A O 1
ATOM 731 N N . GLU A 1 93 ? -8.617 -20.109 -3.537 1 70.19 93 GLU A N 1
ATOM 732 C CA . GLU A 1 93 ? -7.391 -20.266 -2.766 1 70.19 93 GLU A CA 1
ATOM 733 C C . GLU A 1 93 ? -7.051 -19 -1.997 1 70.19 93 GLU A C 1
ATOM 735 O O . GLU A 1 93 ? -6.664 -19.047 -0.829 1 70.19 93 GLU A O 1
ATOM 740 N N . VAL A 1 94 ? -7.273 -17.906 -2.646 1 68.94 94 VAL A N 1
ATOM 741 C CA . VAL A 1 94 ? -6.785 -16.656 -2.059 1 68.94 94 VAL A CA 1
ATOM 742 C C . VAL A 1 94 ? -7.945 -15.914 -1.399 1 68.94 94 VAL A C 1
ATOM 744 O O . VAL A 1 94 ? -7.812 -15.422 -0.278 1 68.94 94 VAL A O 1
ATOM 747 N N . VAL A 1 95 ? -8.969 -15.875 -2.08 1 68.44 95 VAL A N 1
ATOM 748 C CA . VAL A 1 95 ? -10.133 -15.164 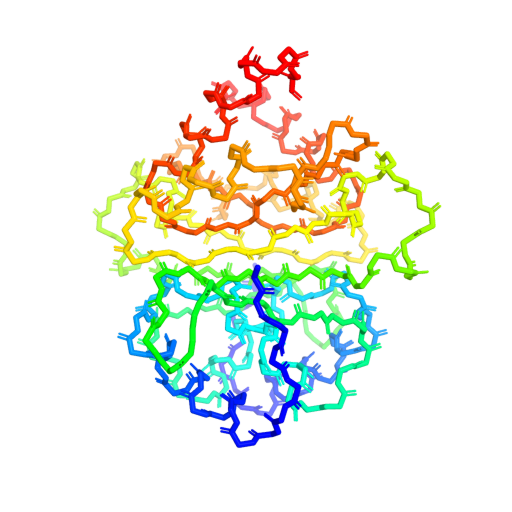-1.566 1 68.44 95 VAL A CA 1
ATOM 749 C C . VAL A 1 95 ? -11.219 -16.156 -1.184 1 68.44 95 VAL A C 1
ATOM 751 O O . VAL A 1 95 ? -11.836 -16.781 -2.055 1 68.44 95 VAL A O 1
ATOM 754 N N . THR A 1 96 ? -11.109 -16.469 0.085 1 67.44 96 THR A N 1
ATOM 755 C CA . THR A 1 96 ? -12.141 -17.406 0.509 1 67.44 96 THR A CA 1
ATOM 756 C C . THR A 1 96 ? -13.359 -16.672 1.051 1 67.44 96 THR A C 1
ATOM 758 O O . THR A 1 96 ? -13.242 -15.539 1.539 1 67.44 96 THR A O 1
ATOM 761 N N . GLY A 1 97 ? -14.484 -17.172 0.771 1 65.75 97 GLY A N 1
ATOM 762 C CA . GLY A 1 97 ? -15.727 -16.609 1.288 1 65.75 97 GLY A CA 1
ATOM 763 C C . GLY A 1 97 ? -15.781 -16.578 2.805 1 65.75 97 GLY A C 1
ATOM 764 O O . GLY A 1 97 ? -16.625 -15.898 3.391 1 65.75 97 GLY A O 1
ATOM 765 N N . ALA A 1 98 ? -14.812 -17.141 3.281 1 66.25 98 ALA A N 1
ATOM 766 C CA . ALA A 1 98 ? -14.844 -17.266 4.734 1 66.25 98 ALA A CA 1
ATOM 767 C C . ALA A 1 98 ? -14.07 -16.125 5.391 1 66.25 98 ALA A C 1
ATOM 769 O O . ALA A 1 98 ? -14.188 -15.898 6.598 1 66.25 98 ALA A O 1
ATOM 770 N N . ARG A 1 99 ? -13.359 -15.453 4.527 1 70.69 99 ARG A N 1
ATOM 771 C CA . ARG A 1 99 ? -12.531 -14.398 5.102 1 70.69 99 ARG A CA 1
ATOM 772 C C . ARG A 1 99 ? -12.828 -13.055 4.457 1 70.69 99 ARG A C 1
ATOM 774 O O . ARG A 1 99 ? -12.938 -12.953 3.232 1 70.69 99 ARG A O 1
ATOM 781 N N . ALA A 1 100 ? -13.156 -12.156 5.359 1 75.56 100 ALA A N 1
ATOM 782 C CA . ALA A 1 100 ? -13.273 -10.789 4.863 1 75.56 100 ALA A CA 1
ATOM 783 C C . ALA A 1 100 ? -11.906 -10.195 4.539 1 75.56 100 ALA A C 1
ATOM 785 O O . ALA A 1 100 ? -10.93 -10.43 5.266 1 75.56 100 ALA A O 1
ATOM 786 N N . PHE A 1 101 ? -11.82 -9.734 3.338 1 76.38 101 PHE A N 1
ATOM 787 C CA . PHE A 1 101 ? -10.531 -9.18 2.959 1 76.38 101 PHE A CA 1
ATOM 788 C C . PHE A 1 101 ? -10.703 -7.848 2.232 1 76.38 101 PHE A C 1
ATOM 790 O O . PHE A 1 101 ? -11.781 -7.555 1.718 1 76.38 101 PHE A O 1
ATOM 797 N N . GLN A 1 102 ? -9.695 -7.102 2.377 1 81.31 102 GLN A N 1
ATOM 798 C CA . GLN A 1 102 ? -9.57 -5.891 1.57 1 81.31 102 GLN A CA 1
ATOM 799 C C . GLN A 1 102 ? -8.414 -6.012 0.582 1 81.31 102 GLN A C 1
ATOM 801 O O . GLN A 1 102 ? -7.352 -6.543 0.919 1 81.31 102 GLN A O 1
ATOM 806 N N . ILE A 1 103 ? -8.703 -5.562 -0.586 1 87.06 103 ILE A N 1
ATOM 807 C CA . ILE A 1 103 ? -7.668 -5.656 -1.608 1 87.06 103 ILE A CA 1
ATOM 808 C C . ILE A 1 103 ? -7.109 -4.266 -1.904 1 87.06 103 ILE A C 1
ATOM 810 O O . ILE A 1 103 ? -7.867 -3.33 -2.18 1 87.06 103 ILE A O 1
ATOM 814 N N . MET A 1 104 ? -5.84 -4.18 -1.788 1 87.38 104 MET A N 1
ATOM 815 C CA . MET A 1 104 ? -5.156 -2.93 -2.111 1 87.38 104 MET A CA 1
ATOM 816 C C . MET A 1 104 ? -4.48 -3.014 -3.475 1 87.38 104 MET A C 1
ATOM 818 O O . MET A 1 104 ? -3.84 -4.016 -3.793 1 87.38 104 MET A O 1
ATOM 822 N N . GLY A 1 105 ? -4.66 -1.994 -4.254 1 89.94 105 GLY A N 1
ATOM 823 C CA . GLY A 1 105 ? -4.062 -1.881 -5.574 1 89.94 105 GLY A CA 1
ATOM 824 C C . GLY A 1 105 ? -4.289 -0.525 -6.215 1 89.94 105 GLY A C 1
ATOM 825 O O . GLY A 1 105 ? -5.152 0.238 -5.781 1 89.94 105 GLY A O 1
ATOM 826 N N . MET A 1 106 ? -3.488 -0.252 -7.309 1 85.62 106 MET A N 1
ATOM 827 C CA . MET A 1 106 ? -3.557 1.075 -7.91 1 85.62 106 MET A CA 1
ATOM 828 C C . MET A 1 106 ? -3.99 0.986 -9.375 1 85.62 106 MET A C 1
ATOM 830 O O . MET A 1 106 ? -3.9 1.968 -10.109 1 85.62 106 MET A O 1
ATOM 834 N N . GLN A 1 107 ? -4.402 -0.116 -9.797 1 88.81 107 GLN A N 1
ATOM 835 C CA . GLN A 1 107 ? -4.68 -0.315 -11.219 1 88.81 107 GLN A CA 1
ATOM 836 C C . GLN A 1 107 ? -6.176 -0.207 -11.5 1 88.81 107 GLN A C 1
ATOM 838 O O . GLN A 1 107 ? -7 -0.606 -10.68 1 88.81 107 GLN A O 1
ATOM 843 N N . ASP A 1 108 ? -6.418 0.302 -12.703 1 82.31 108 ASP A N 1
ATOM 844 C CA . ASP A 1 108 ? -7.797 0.461 -13.148 1 82.31 108 ASP A CA 1
ATOM 845 C C . ASP A 1 108 ? -8.5 -0.89 -13.25 1 82.31 108 ASP A C 1
ATOM 847 O O . ASP A 1 108 ? -7.902 -1.881 -13.672 1 82.31 108 ASP A O 1
ATOM 851 N N . GLY A 1 109 ? -9.773 -0.847 -12.766 1 82.94 109 GLY A N 1
ATOM 852 C CA . GLY A 1 109 ? -10.594 -2.037 -12.938 1 82.94 109 GLY A CA 1
ATOM 853 C C . GLY A 1 109 ? -10.586 -2.947 -11.727 1 82.94 109 GLY A C 1
ATOM 854 O O . GLY A 1 109 ? -11.336 -3.924 -11.664 1 82.94 109 GLY A O 1
ATOM 855 N N . LEU A 1 110 ? -9.711 -2.639 -10.828 1 86.62 110 LEU A N 1
ATOM 856 C CA . LEU A 1 110 ? -9.625 -3.469 -9.633 1 86.62 110 LEU A CA 1
ATOM 857 C C . LEU A 1 110 ? -10.969 -3.512 -8.906 1 86.62 110 LEU A C 1
ATOM 859 O O . LEU A 1 110 ? -11.484 -4.594 -8.609 1 86.62 110 LEU A O 1
ATOM 863 N N . ASP A 1 111 ? -11.562 -2.361 -8.68 1 82.81 111 ASP A N 1
ATOM 864 C CA . ASP A 1 111 ? -12.836 -2.277 -7.961 1 82.81 111 ASP A CA 1
ATOM 865 C C . ASP A 1 111 ? -13.938 -3.035 -8.695 1 82.81 111 ASP A C 1
ATOM 867 O O . ASP A 1 111 ? -14.742 -3.729 -8.078 1 82.81 111 ASP A O 1
ATOM 871 N N . GLU A 1 112 ? -13.898 -2.824 -9.938 1 85.56 112 GLU A N 1
ATOM 872 C CA . GLU A 1 112 ? -14.898 -3.5 -10.75 1 85.56 112 GLU A CA 1
ATOM 873 C C . GLU A 1 112 ? -14.75 -5.016 -10.664 1 85.56 112 GLU A C 1
ATOM 875 O O . GLU A 1 112 ? -15.742 -5.734 -10.523 1 85.56 112 GLU A O 1
ATOM 880 N N . ALA A 1 113 ? -13.625 -5.438 -10.75 1 86.31 113 ALA A N 1
ATOM 881 C CA . ALA A 1 113 ? -13.359 -6.871 -10.688 1 86.31 113 ALA A CA 1
ATOM 882 C C . ALA A 1 113 ? -13.75 -7.445 -9.328 1 86.31 113 ALA A C 1
ATOM 884 O O . ALA A 1 113 ? -14.359 -8.516 -9.242 1 86.31 113 ALA A O 1
ATOM 885 N N . VAL A 1 114 ? -13.383 -6.762 -8.297 1 83.75 114 VAL A N 1
ATOM 886 C CA . VAL A 1 114 ? -13.703 -7.195 -6.941 1 83.75 114 VAL A CA 1
ATOM 887 C C . VAL A 1 114 ? -15.211 -7.262 -6.758 1 83.75 114 VAL A C 1
ATOM 889 O O . VAL A 1 114 ? -15.734 -8.227 -6.199 1 83.75 114 VAL A O 1
ATOM 892 N N . ARG A 1 115 ? -15.906 -6.281 -7.215 1 84.19 115 ARG A N 1
ATOM 893 C CA . ARG A 1 115 ? -17.359 -6.23 -7.098 1 84.19 115 ARG A CA 1
ATOM 894 C C . ARG A 1 115 ? -18.016 -7.371 -7.875 1 84.19 115 ARG A C 1
ATOM 896 O O . ARG A 1 115 ? -18.984 -7.973 -7.406 1 84.19 115 ARG A O 1
ATOM 903 N N . GLU A 1 116 ? -17.5 -7.539 -9 1 84.31 116 GLU A N 1
ATOM 904 C CA . GLU A 1 116 ? -18.047 -8.602 -9.844 1 84.31 116 GLU A CA 1
ATOM 905 C C . GLU A 1 116 ? -17.938 -9.961 -9.156 1 84.31 116 GLU A C 1
ATOM 907 O O . GLU A 1 116 ? -18.891 -10.727 -9.133 1 84.31 116 GLU A O 1
ATOM 912 N N . VAL A 1 117 ? -16.844 -10.203 -8.625 1 80.75 117 VAL A N 1
ATOM 913 C CA . VAL A 1 117 ? -16.625 -11.5 -7.984 1 80.75 117 VAL A CA 1
ATOM 914 C C . VAL A 1 117 ? -17.406 -11.57 -6.68 1 80.75 117 VAL A C 1
ATOM 916 O O . VAL A 1 117 ? -17.969 -12.617 -6.348 1 80.75 117 VAL A O 1
ATOM 919 N N . ALA A 1 118 ? -17.438 -10.477 -5.926 1 80.12 118 ALA A N 1
ATOM 920 C CA . ALA A 1 118 ? -18.234 -10.438 -4.703 1 80.12 118 ALA A CA 1
ATOM 921 C C . ALA A 1 118 ? -19.703 -10.719 -4.996 1 80.12 118 ALA A C 1
ATOM 923 O O . ALA A 1 118 ? -20.344 -11.477 -4.266 1 80.12 118 ALA A O 1
ATOM 924 N N . SER A 1 119 ? -20.125 -10.109 -6 1 81.56 119 SER A N 1
ATOM 925 C CA . SER A 1 119 ? -21.5 -10.328 -6.41 1 81.56 119 SER A CA 1
ATOM 926 C C . SER A 1 119 ? -21.75 -11.781 -6.805 1 81.56 119 SER A C 1
ATOM 928 O O . SER A 1 119 ? -22.781 -12.359 -6.449 1 81.56 119 SER A O 1
ATOM 930 N N . ALA A 1 120 ? -20.844 -12.266 -7.48 1 79.38 120 ALA A N 1
ATOM 931 C CA . ALA A 1 120 ? -20.953 -13.648 -7.938 1 79.38 120 ALA A CA 1
ATOM 932 C C . ALA A 1 120 ? -20.969 -14.617 -6.758 1 79.38 120 ALA A C 1
ATOM 934 O O . ALA A 1 120 ? -21.578 -15.68 -6.82 1 79.38 120 ALA A O 1
ATOM 935 N N . ARG A 1 121 ? -20.344 -14.164 -5.707 1 75.81 121 ARG A N 1
ATOM 936 C CA . ARG A 1 121 ? -20.234 -15.031 -4.539 1 75.81 121 ARG A CA 1
ATOM 937 C C . ARG A 1 121 ? -21.266 -14.648 -3.479 1 75.81 121 ARG A C 1
ATOM 939 O O . ARG A 1 121 ? -21.297 -15.234 -2.395 1 75.81 121 ARG A O 1
ATOM 946 N N . GLY A 1 122 ? -21.938 -13.703 -3.828 1 72.94 122 GLY A N 1
ATOM 947 C CA . GLY A 1 122 ? -22.922 -13.258 -2.855 1 72.94 122 GLY A CA 1
ATOM 948 C C . GLY A 1 122 ? -22.328 -12.5 -1.693 1 72.94 122 GLY A C 1
ATOM 949 O O . GLY A 1 122 ? -22.828 -12.562 -0.571 1 72.94 122 GLY A O 1
ATOM 950 N N . LEU A 1 123 ? -21.125 -11.961 -2.002 1 65 123 LEU A N 1
ATOM 951 C CA . LEU A 1 123 ? -20.406 -11.203 -0.978 1 65 123 LEU A CA 1
ATOM 952 C C . LEU A 1 123 ? -20.594 -9.703 -1.174 1 65 123 LEU A C 1
ATOM 954 O O . LEU A 1 123 ? -20.969 -9.258 -2.262 1 65 123 LEU A O 1
ATOM 958 N N . LYS A 1 124 ? -20.594 -8.82 -0.021 1 60.41 124 LYS A N 1
ATOM 959 C CA . LYS A 1 124 ? -20.672 -7.363 -0.114 1 60.41 124 LYS A CA 1
ATOM 960 C C . LYS A 1 124 ? -19.312 -6.719 0.144 1 60.41 124 LYS A C 1
ATOM 962 O O . LYS A 1 124 ? -18.516 -7.242 0.916 1 60.41 124 LYS A O 1
ATOM 967 N N . MET B 1 1 ? 0.294 20.469 6.672 1 89.44 1 MET B N 1
ATOM 968 C CA . MET B 1 1 ? 1.178 19.312 6.719 1 89.44 1 MET B CA 1
ATOM 969 C C . MET B 1 1 ? 2.545 19.641 6.133 1 89.44 1 MET B C 1
ATOM 971 O O . MET B 1 1 ? 2.666 20.531 5.297 1 89.44 1 MET B O 1
ATOM 975 N N . GLN B 1 2 ? 3.551 19.031 6.641 1 94.44 2 GLN B N 1
ATOM 976 C CA . GLN B 1 2 ? 4.93 19.25 6.211 1 94.44 2 GLN B CA 1
ATOM 977 C C . GLN B 1 2 ? 5.398 18.125 5.289 1 94.44 2 GLN B C 1
ATOM 979 O O . GLN B 1 2 ? 5.133 16.953 5.551 1 94.44 2 GLN B O 1
ATOM 984 N N . ILE B 1 3 ? 6.07 18.531 4.266 1 96 3 ILE B N 1
ATOM 985 C CA . ILE B 1 3 ? 6.645 17.547 3.352 1 96 3 ILE B CA 1
ATOM 986 C C . ILE B 1 3 ? 8.062 17.188 3.797 1 96 3 ILE B C 1
ATOM 988 O O . ILE B 1 3 ? 8.891 18.078 4.016 1 96 3 ILE B O 1
ATOM 992 N N . LEU B 1 4 ? 8.328 15.961 3.973 1 97.06 4 LEU B N 1
ATOM 993 C CA . LEU B 1 4 ? 9.672 15.516 4.336 1 97.06 4 LEU B CA 1
ATOM 994 C C . LEU B 1 4 ? 10.484 15.18 3.09 1 97.06 4 LEU B C 1
ATOM 996 O O . LEU B 1 4 ? 10.078 14.336 2.291 1 97.06 4 LEU B O 1
ATOM 1000 N N . ARG B 1 5 ? 11.609 15.852 2.975 1 94.56 5 ARG B N 1
ATOM 1001 C CA . ARG B 1 5 ? 12.453 15.641 1.802 1 94.56 5 ARG B CA 1
ATOM 1002 C C . ARG B 1 5 ? 13.859 15.234 2.209 1 94.56 5 ARG B C 1
ATOM 1004 O O . ARG B 1 5 ? 14.547 14.523 1.471 1 94.56 5 ARG B O 1
ATOM 1011 N N . CYS B 1 6 ? 14.234 15.688 3.357 1 95.75 6 CYS B N 1
ATOM 1012 C CA . CYS B 1 6 ? 15.586 15.438 3.834 1 95.75 6 CYS B CA 1
ATOM 1013 C C . CYS B 1 6 ? 15.82 13.953 4.066 1 95.75 6 CYS B C 1
ATOM 1015 O O . CYS B 1 6 ? 15.047 13.297 4.77 1 95.75 6 CYS B O 1
ATOM 1017 N N . PRO B 1 7 ? 16.922 13.383 3.549 1 96.06 7 PRO B N 1
ATOM 1018 C CA . PRO B 1 7 ? 17.203 11.953 3.705 1 96.06 7 PRO B CA 1
ATOM 1019 C C . PRO B 1 7 ? 17.266 11.523 5.168 1 96.06 7 PRO B C 1
ATOM 1021 O O . PRO B 1 7 ? 16.781 10.438 5.516 1 96.06 7 PRO B O 1
ATOM 1024 N N . ALA B 1 8 ? 17.797 12.359 5.965 1 96.62 8 ALA B N 1
ATOM 1025 C CA . ALA B 1 8 ? 17.891 12.031 7.383 1 96.62 8 ALA B CA 1
ATOM 1026 C C . ALA B 1 8 ? 16.516 11.914 8.008 1 96.62 8 ALA B C 1
ATOM 1028 O O . ALA B 1 8 ? 16.266 11.016 8.82 1 96.62 8 ALA B O 1
ATOM 1029 N N . GLN B 1 9 ? 15.578 12.781 7.641 1 97.5 9 GLN B N 1
ATOM 1030 C CA . GLN B 1 9 ? 14.219 12.734 8.156 1 97.5 9 GLN B CA 1
ATOM 1031 C C . GLN B 1 9 ? 13.477 11.492 7.656 1 97.5 9 GLN B C 1
ATOM 1033 O O . GLN B 1 9 ? 12.75 10.852 8.414 1 97.5 9 GLN B O 1
ATOM 1038 N N . LEU B 1 10 ? 13.703 11.203 6.395 1 97.69 10 LEU B N 1
ATOM 1039 C CA . LEU B 1 10 ? 13.062 10.031 5.805 1 97.69 10 LEU B CA 1
ATOM 1040 C C . LEU B 1 10 ? 13.57 8.75 6.461 1 97.69 10 LEU B C 1
ATOM 1042 O O . LEU B 1 10 ? 12.789 7.828 6.711 1 97.69 10 LEU B O 1
ATOM 1046 N N . GLN B 1 11 ? 14.82 8.688 6.746 1 97.12 11 GLN B N 1
ATOM 1047 C CA . GLN B 1 11 ? 15.391 7.527 7.414 1 97.12 11 GLN B CA 1
ATOM 1048 C C . GLN B 1 11 ? 14.812 7.363 8.82 1 97.12 11 GLN B C 1
ATOM 1050 O O . GLN B 1 11 ? 14.469 6.254 9.227 1 97.12 11 GLN B O 1
ATOM 1055 N N . LEU B 1 12 ? 14.789 8.461 9.562 1 97.69 12 LEU B N 1
ATOM 1056 C CA . LEU B 1 12 ? 14.227 8.43 10.906 1 97.69 12 LEU B CA 1
ATOM 1057 C C . LEU B 1 12 ? 12.75 8.031 10.859 1 97.69 12 LEU B C 1
ATOM 1059 O O . LEU B 1 12 ? 12.289 7.262 11.711 1 97.69 12 LEU B O 1
ATOM 1063 N N . LEU B 1 13 ? 11.992 8.539 9.906 1 98.19 13 LEU B N 1
ATOM 1064 C CA . LEU B 1 13 ? 10.594 8.172 9.734 1 98.19 13 LEU B CA 1
ATOM 1065 C C . LEU B 1 13 ? 10.453 6.688 9.422 1 98.19 13 LEU B C 1
ATOM 1067 O O . LEU B 1 13 ? 9.602 6.004 9.992 1 98.19 13 LEU B O 1
ATOM 1071 N N . GLU B 1 14 ? 11.219 6.211 8.469 1 97.62 14 GLU B N 1
ATOM 1072 C CA . GLU B 1 14 ? 11.211 4.789 8.141 1 97.62 14 GLU B CA 1
ATOM 1073 C C . GLU B 1 14 ? 11.398 3.928 9.383 1 97.62 14 GLU B C 1
ATOM 1075 O O . GLU B 1 14 ? 10.664 2.961 9.594 1 97.62 14 GLU B O 1
ATOM 1080 N N . GLU B 1 15 ? 12.344 4.273 10.242 1 96.81 15 GLU B N 1
ATOM 1081 C CA . GLU B 1 15 ? 12.609 3.533 11.477 1 96.81 15 GLU B CA 1
ATOM 1082 C C . GLU B 1 15 ? 11.398 3.557 12.406 1 96.81 15 GLU B C 1
ATOM 1084 O O . GLU B 1 15 ? 11.047 2.537 13 1 96.81 15 GLU B O 1
ATOM 1089 N N . ALA B 1 16 ? 10.828 4.652 12.523 1 97.31 16 ALA B N 1
ATOM 1090 C CA . ALA B 1 16 ? 9.648 4.785 13.375 1 97.31 16 ALA B CA 1
ATOM 1091 C C . ALA B 1 16 ? 8.492 3.938 12.844 1 97.31 16 ALA B C 1
ATOM 1093 O O . ALA B 1 16 ? 7.797 3.277 13.617 1 97.31 16 ALA B O 1
ATOM 1094 N N . LEU B 1 17 ? 8.289 3.979 11.578 1 97.19 17 LEU B N 1
ATOM 1095 C CA . LEU B 1 17 ? 7.184 3.252 10.961 1 97.19 17 LEU B CA 1
ATOM 1096 C C . LEU B 1 17 ? 7.395 1.746 11.078 1 97.19 17 LEU B C 1
ATOM 1098 O O . LEU B 1 17 ? 6.43 0.989 11.227 1 97.19 17 LEU B O 1
ATOM 1102 N N . ARG B 1 18 ? 8.656 1.327 11.031 1 95.44 18 ARG B N 1
ATOM 1103 C CA . ARG B 1 18 ? 8.961 -0.097 11.133 1 95.44 18 ARG B CA 1
ATOM 1104 C C . ARG B 1 18 ? 8.492 -0.665 12.469 1 95.44 18 ARG B C 1
ATOM 1106 O O . ARG B 1 18 ? 8.141 -1.842 12.555 1 95.44 18 ARG B O 1
ATOM 1113 N N . LYS B 1 19 ? 8.336 0.13 13.453 1 95 19 LYS B N 1
ATOM 1114 C CA . LYS B 1 19 ? 7.969 -0.302 14.797 1 95 19 LYS B CA 1
ATOM 1115 C C . LYS B 1 19 ? 6.48 -0.625 14.883 1 95 19 LYS B C 1
ATOM 1117 O O . LYS B 1 19 ? 6.035 -1.283 15.828 1 95 19 LYS B O 1
ATOM 1122 N N . SER B 1 20 ? 5.719 -0.21 13.938 1 93.44 20 SER B N 1
ATOM 1123 C CA . SER B 1 20 ? 4.273 -0.394 14 1 93.44 20 SER B CA 1
ATOM 1124 C C . SER B 1 20 ? 3.768 -1.223 12.82 1 93.44 20 SER B C 1
ATOM 1126 O O . SER B 1 20 ? 2.588 -1.158 12.469 1 93.44 20 SER B O 1
ATOM 1128 N N . LEU B 1 21 ? 4.652 -1.963 12.227 1 92.19 21 LEU B N 1
ATOM 1129 C CA . LEU B 1 21 ? 4.219 -2.898 11.195 1 92.19 21 LEU B CA 1
ATOM 1130 C C . LEU B 1 21 ? 3.258 -3.934 11.773 1 92.19 21 LEU B C 1
ATOM 1132 O O . LEU B 1 21 ? 3.385 -4.328 12.938 1 92.19 21 LEU B O 1
ATOM 1136 N N . PRO B 1 22 ? 2.238 -4.344 11.055 1 90.19 22 PRO B N 1
ATOM 1137 C CA . PRO B 1 22 ? 2.002 -4.148 9.617 1 90.19 22 PRO B CA 1
ATOM 1138 C C . PRO B 1 22 ? 1.144 -2.918 9.328 1 90.19 22 PRO B C 1
ATOM 1140 O O . PRO B 1 22 ? 0.996 -2.525 8.164 1 90.19 22 PRO B O 1
ATOM 1143 N N . THR B 1 23 ? 0.745 -2.219 10.297 1 91.12 23 THR B N 1
ATOM 1144 C CA . THR B 1 23 ? -0.233 -1.15 10.125 1 91.12 23 THR B CA 1
ATOM 1145 C C . THR B 1 23 ? 0.361 -0.002 9.312 1 91.12 23 THR B C 1
ATOM 1147 O O . THR B 1 23 ? -0.371 0.759 8.672 1 91.12 23 THR B O 1
ATOM 1150 N N . THR B 1 24 ? 1.659 0.1 9.25 1 95.38 24 THR B N 1
ATOM 1151 C CA . THR B 1 24 ? 2.328 1.212 8.586 1 95.38 24 THR B CA 1
ATOM 1152 C C . THR B 1 24 ? 2.744 0.822 7.168 1 95.38 24 THR B C 1
ATOM 1154 O O . THR B 1 24 ? 3.27 1.649 6.422 1 95.38 24 THR B O 1
ATOM 1157 N N . LEU B 1 25 ? 2.471 -0.336 6.746 1 93.5 25 LEU B N 1
ATOM 1158 C CA . LEU B 1 25 ? 2.986 -0.877 5.496 1 93.5 25 LEU B CA 1
ATOM 1159 C C . LEU B 1 25 ? 2.562 -0.013 4.312 1 93.5 25 LEU B C 1
ATOM 1161 O O . LEU B 1 25 ? 3.381 0.318 3.453 1 93.5 25 LEU B O 1
ATOM 1165 N N . PRO B 1 26 ? 1.348 0.465 4.23 1 92.62 26 PRO B N 1
ATOM 1166 C CA . PRO B 1 26 ? 0.934 1.266 3.076 1 92.62 26 PRO B CA 1
ATOM 1167 C C . PRO B 1 26 ? 1.777 2.525 2.9 1 92.62 26 PRO B C 1
ATOM 1169 O O . PRO B 1 26 ? 2.062 2.93 1.769 1 92.62 26 PRO B O 1
ATOM 1172 N N . VAL B 1 27 ? 2.256 3.102 3.982 1 96.62 27 VAL B N 1
ATOM 1173 C CA . VAL B 1 27 ? 3.023 4.34 3.896 1 96.62 27 VAL B CA 1
ATOM 1174 C C . VAL B 1 27 ? 4.516 4.02 3.857 1 96.62 27 VAL B C 1
ATOM 1176 O O . VAL B 1 27 ? 5.289 4.723 3.201 1 96.62 27 VAL B O 1
ATOM 1179 N N . LEU B 1 28 ? 4.883 2.965 4.555 1 97.19 28 LEU B N 1
ATOM 1180 C CA . LEU B 1 28 ? 6.293 2.604 4.672 1 97.19 28 LEU B CA 1
ATOM 1181 C C . LEU B 1 28 ? 6.895 2.316 3.299 1 97.19 28 LEU B C 1
ATOM 1183 O O . LEU B 1 28 ? 8.008 2.76 3 1 97.19 28 LEU B O 1
ATOM 1187 N N . GLY B 1 29 ? 6.164 1.579 2.498 1 95.5 29 GLY B N 1
ATOM 1188 C CA . GLY B 1 29 ? 6.645 1.303 1.152 1 95.5 29 GLY B CA 1
ATOM 1189 C C . GLY B 1 29 ? 6.992 2.559 0.375 1 95.5 29 GLY B C 1
ATOM 1190 O O . GLY B 1 29 ? 8.031 2.615 -0.285 1 95.5 29 GLY B O 1
ATOM 1191 N N . THR B 1 30 ? 6.133 3.496 0.448 1 96.06 30 THR B N 1
ATOM 1192 C CA . THR B 1 30 ? 6.375 4.758 -0.246 1 96.06 30 THR B CA 1
ATOM 1193 C C . THR B 1 30 ? 7.59 5.473 0.338 1 96.06 30 THR B C 1
ATOM 1195 O O . THR B 1 30 ? 8.453 5.949 -0.404 1 96.06 30 THR B O 1
ATOM 1198 N N . VAL B 1 31 ? 7.668 5.539 1.624 1 97.38 31 VAL B N 1
ATOM 1199 C CA . VAL B 1 31 ? 8.797 6.188 2.285 1 97.38 31 VAL B CA 1
ATOM 1200 C C . VAL B 1 31 ? 10.102 5.559 1.817 1 97.38 31 VAL B C 1
ATOM 1202 O O . VAL B 1 31 ? 11.062 6.266 1.484 1 97.38 31 VAL B O 1
ATOM 1205 N N . MET B 1 32 ? 10.094 4.285 1.719 1 95.56 32 MET B N 1
ATOM 1206 C CA . MET B 1 32 ? 11.297 3.564 1.297 1 95.56 32 MET B CA 1
ATOM 1207 C C . MET B 1 32 ? 11.633 3.881 -0.155 1 95.56 32 MET B C 1
ATOM 1209 O O . MET B 1 32 ? 12.805 4.039 -0.501 1 95.56 32 MET B O 1
ATOM 1213 N N . THR B 1 33 ? 10.641 3.961 -0.986 1 94.56 33 THR B N 1
ATOM 1214 C CA . THR B 1 33 ? 10.875 4.254 -2.396 1 94.56 33 THR B CA 1
ATOM 1215 C C . THR B 1 33 ? 11.359 5.688 -2.576 1 94.56 33 THR B C 1
ATOM 1217 O O . THR B 1 33 ? 12.25 5.945 -3.393 1 94.56 33 THR B O 1
ATOM 1220 N N . VAL B 1 34 ? 10.781 6.586 -1.819 1 95.62 34 VAL B N 1
ATOM 1221 C CA . VAL B 1 34 ? 11.195 7.984 -1.885 1 95.62 34 VAL B CA 1
ATOM 1222 C C . VAL B 1 34 ? 12.648 8.117 -1.43 1 95.62 34 VAL B C 1
ATOM 1224 O O . VAL B 1 34 ? 13.438 8.844 -2.043 1 95.62 34 VAL B O 1
ATOM 1227 N N . ALA B 1 35 ? 12.961 7.418 -0.388 1 93.38 35 ALA B N 1
ATOM 1228 C CA . ALA B 1 35 ? 14.32 7.449 0.152 1 93.38 35 ALA B CA 1
ATOM 1229 C C . ALA B 1 35 ? 15.312 6.824 -0.821 1 93.38 35 ALA B C 1
ATOM 1231 O O . ALA B 1 35 ? 16.531 7.031 -0.702 1 93.38 35 ALA B O 1
ATOM 1232 N N . ARG B 1 36 ? 14.836 6.031 -1.759 1 90.38 36 ARG B N 1
ATOM 1233 C CA . ARG B 1 36 ? 15.711 5.316 -2.684 1 90.38 36 ARG B CA 1
ATOM 1234 C C . ARG B 1 36 ? 15.578 5.867 -4.098 1 90.38 36 ARG B C 1
ATOM 1236 O O . ARG B 1 36 ? 15.508 5.102 -5.062 1 90.38 36 ARG B O 1
ATOM 1243 N N . GLY B 1 37 ? 15.43 7.188 -4.211 1 90.19 37 GLY B N 1
ATOM 1244 C CA . GLY B 1 37 ? 15.5 7.852 -5.504 1 90.19 37 GLY B CA 1
ATOM 1245 C C . GLY B 1 37 ? 14.164 8.43 -5.945 1 90.19 37 GLY B C 1
ATOM 1246 O O . GLY B 1 37 ? 14.109 9.242 -6.871 1 90.19 37 GLY B O 1
ATOM 1247 N N . ASN B 1 38 ? 13.016 7.938 -5.453 1 92.62 38 ASN B N 1
ATOM 1248 C CA . ASN B 1 38 ? 11.68 8.469 -5.695 1 92.62 38 ASN B CA 1
ATOM 1249 C C . ASN B 1 38 ? 11.312 8.414 -7.176 1 92.62 38 ASN B C 1
ATOM 1251 O O . ASN B 1 38 ? 10.906 9.414 -7.758 1 92.62 38 ASN B O 1
ATOM 1255 N N . PRO B 1 39 ? 11.453 7.305 -7.793 1 89.31 39 PRO B N 1
ATOM 1256 C CA . PRO B 1 39 ? 11.188 7.184 -9.227 1 89.31 39 PRO B CA 1
ATOM 1257 C C . PRO B 1 39 ? 9.742 7.512 -9.594 1 89.31 39 PRO B C 1
ATOM 1259 O O . PRO B 1 39 ? 9.445 7.852 -10.742 1 89.31 39 PRO B O 1
ATOM 1262 N N . ALA B 1 40 ? 8.812 7.492 -8.695 1 88.5 40 ALA B N 1
ATOM 1263 C CA . ALA B 1 40 ? 7.391 7.668 -8.992 1 88.5 40 ALA B CA 1
ATOM 1264 C C . ALA B 1 40 ? 6.895 9.031 -8.5 1 88.5 40 ALA B C 1
ATOM 1266 O O . ALA B 1 40 ? 5.691 9.289 -8.484 1 88.5 40 ALA B O 1
ATOM 1267 N N . SER B 1 41 ? 7.738 9.922 -8.023 1 91.38 41 SER B N 1
ATOM 1268 C CA . SER B 1 41 ? 7.441 11.305 -7.66 1 91.38 41 SER B CA 1
ATOM 1269 C C . SER B 1 41 ? 6.41 11.375 -6.539 1 91.38 41 SER B C 1
ATOM 1271 O O . SER B 1 41 ? 5.453 12.148 -6.617 1 91.38 41 SER B O 1
ATOM 1273 N N . HIS B 1 42 ? 6.602 10.547 -5.605 1 93.62 42 HIS B N 1
ATOM 1274 C CA . HIS B 1 42 ? 5.738 10.617 -4.43 1 93.62 42 HIS B CA 1
ATOM 1275 C C . HIS B 1 42 ? 6.293 11.594 -3.398 1 93.62 42 HIS B C 1
ATOM 1277 O O . HIS B 1 42 ? 7.5 11.852 -3.365 1 93.62 42 HIS B O 1
ATOM 1283 N N . GLU B 1 43 ? 5.348 12.117 -2.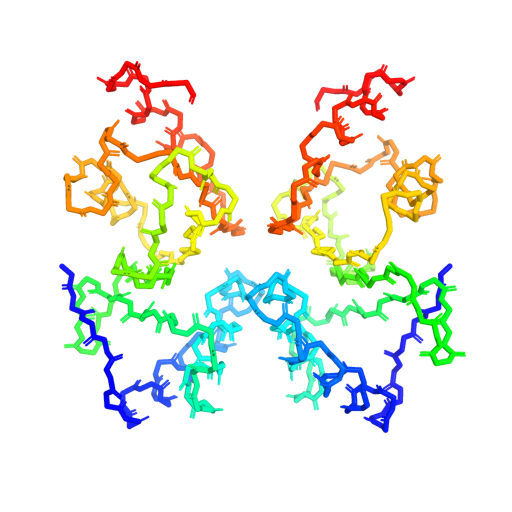658 1 94.88 43 GLU B N 1
ATOM 1284 C CA . GLU B 1 43 ? 5.758 12.93 -1.517 1 94.88 43 GLU B CA 1
ATOM 1285 C C . GLU B 1 43 ? 5.258 12.328 -0.204 1 94.88 43 GLU B C 1
ATOM 1287 O O . GLU B 1 43 ? 4.25 11.617 -0.182 1 94.88 43 GLU B O 1
ATOM 1292 N N . VAL B 1 44 ? 6.027 12.578 0.814 1 96.88 44 VAL B N 1
ATOM 1293 C CA . VAL B 1 44 ? 5.75 12.117 2.172 1 96.88 44 VAL B CA 1
ATOM 1294 C C . VAL B 1 44 ? 5.43 13.312 3.064 1 96.88 44 VAL B C 1
ATOM 1296 O O . VAL B 1 44 ? 6.25 14.219 3.217 1 96.88 44 VAL B O 1
ATOM 1299 N N . LEU B 1 45 ? 4.16 13.281 3.631 1 95.69 45 LEU B N 1
ATOM 1300 C CA . LEU B 1 45 ? 3.717 14.398 4.453 1 95.69 45 LEU B CA 1
ATOM 1301 C C . LEU B 1 45 ? 3.428 13.945 5.879 1 95.69 45 LEU B C 1
ATOM 1303 O O . LEU B 1 45 ? 2.957 12.828 6.098 1 95.69 45 LEU B O 1
ATOM 1307 N N . VAL B 1 46 ? 3.756 14.805 6.82 1 96.38 46 VAL B N 1
ATOM 1308 C CA . VAL B 1 46 ? 3.404 14.602 8.219 1 96.38 46 VAL B CA 1
ATOM 1309 C C . VAL B 1 46 ? 2.736 15.859 8.773 1 96.38 46 VAL B C 1
ATOM 1311 O O . VAL B 1 46 ? 2.906 16.953 8.227 1 96.38 46 VAL B O 1
ATOM 1314 N N . ASP B 1 47 ? 1.925 15.648 9.75 1 94.75 47 ASP B N 1
ATOM 1315 C CA . ASP B 1 47 ? 1.302 16.828 10.359 1 94.75 47 ASP B CA 1
ATOM 1316 C C . ASP B 1 47 ? 2.322 17.641 11.141 1 94.75 47 ASP B C 1
ATOM 1318 O O . ASP B 1 47 ? 2.23 18.875 11.195 1 94.75 47 ASP B O 1
ATOM 1322 N N . SER B 1 48 ? 3.305 16.875 11.789 1 95.12 48 SER B N 1
ATOM 1323 C CA . SER B 1 48 ? 4.387 17.516 12.531 1 95.12 48 SER B CA 1
ATOM 1324 C C . SER B 1 48 ? 5.633 16.641 12.562 1 95.12 48 SER B C 1
ATOM 1326 O O . SER B 1 48 ? 5.551 15.43 12.328 1 95.12 48 SER B O 1
ATOM 1328 N N . TRP B 1 49 ? 6.793 17.297 12.844 1 95.69 49 TRP B N 1
ATOM 1329 C CA . TRP B 1 49 ? 8.055 16.562 12.93 1 95.69 49 TRP B CA 1
ATOM 1330 C C . TRP B 1 49 ? 8.906 17.078 14.086 1 95.69 49 TRP B C 1
ATOM 1332 O O . TRP B 1 49 ? 8.992 18.297 14.305 1 95.69 49 TRP B O 1
ATOM 1342 N N . PRO B 1 50 ? 9.484 16.266 14.828 1 95.25 50 PRO B N 1
ATOM 1343 C CA . PRO B 1 50 ? 9.648 14.812 14.711 1 95.25 50 PRO B CA 1
ATOM 1344 C C . PRO B 1 50 ? 8.508 14.039 15.367 1 95.25 50 PRO B C 1
ATOM 1346 O O . PRO B 1 50 ? 8.43 12.812 15.234 1 95.25 50 PRO B O 1
ATOM 1349 N N . HIS B 1 51 ? 7.594 14.641 16.047 1 95.94 51 HIS B N 1
ATOM 1350 C CA . HIS B 1 51 ? 6.465 13.992 16.703 1 95.94 51 HIS B CA 1
ATOM 1351 C C . HIS B 1 51 ? 5.207 14.086 15.852 1 95.94 51 HIS B C 1
ATOM 1353 O O . HIS B 1 51 ? 4.391 14.992 16.031 1 95.94 51 HIS B O 1
ATOM 1359 N N . PHE B 1 52 ? 5.027 13.078 15.039 1 96.62 52 PHE B N 1
ATOM 1360 C CA . PHE B 1 52 ? 3.893 13.109 14.117 1 96.62 52 PHE B CA 1
ATOM 1361 C C . PHE B 1 52 ? 2.736 12.281 14.664 1 96.62 52 PHE B C 1
ATOM 1363 O O . PHE B 1 52 ? 2.951 11.297 15.375 1 96.62 52 PHE B O 1
ATOM 1370 N N . SER B 1 53 ? 1.529 12.648 14.266 1 96.5 53 SER B N 1
ATOM 1371 C CA . SER B 1 53 ? 0.323 11.891 14.586 1 96.5 53 SER B CA 1
ATOM 1372 C C . SER B 1 53 ? -0.264 11.234 13.336 1 96.5 53 SER B C 1
ATOM 1374 O O . SER B 1 53 ? -1.12 10.359 13.438 1 96.5 53 SER B O 1
ATOM 1376 N N . ILE B 1 54 ? 0.16 11.742 12.203 1 95.69 54 ILE B N 1
ATOM 1377 C CA . ILE B 1 54 ? -0.342 11.188 10.953 1 95.69 54 ILE B CA 1
ATOM 1378 C C . ILE B 1 54 ? 0.728 11.312 9.867 1 95.69 54 ILE B C 1
ATOM 1380 O O . ILE B 1 54 ? 1.45 12.312 9.812 1 95.69 54 ILE B O 1
ATOM 1384 N N . VAL B 1 55 ? 0.934 10.281 9.078 1 97.19 55 VAL B N 1
ATOM 1385 C CA . VAL B 1 55 ? 1.779 10.25 7.891 1 97.19 55 VAL B CA 1
ATOM 1386 C C . VAL B 1 55 ? 0.919 10.016 6.648 1 97.19 55 VAL B C 1
ATOM 1388 O O . VAL B 1 55 ? 0.062 9.133 6.637 1 97.19 55 VAL B O 1
ATOM 1391 N N . LEU B 1 56 ? 1.117 10.859 5.676 1 95.25 56 LEU B N 1
ATOM 1392 C CA . LEU B 1 56 ? 0.41 10.766 4.406 1 95.25 56 LEU B CA 1
ATOM 1393 C C . LEU B 1 56 ? 1.394 10.695 3.24 1 95.25 56 LEU B C 1
ATOM 1395 O O . LEU B 1 56 ? 2.389 11.422 3.219 1 95.25 56 LEU B O 1
ATOM 1399 N N . THR B 1 57 ? 1.174 9.758 2.332 1 95.25 57 THR B N 1
ATOM 1400 C CA . THR B 1 57 ? 1.953 9.727 1.1 1 95.25 57 THR B CA 1
ATOM 1401 C C . THR B 1 57 ? 1.042 9.836 -0.119 1 95.25 57 THR B C 1
ATOM 1403 O O . THR B 1 57 ? -0.066 9.297 -0.125 1 95.25 57 THR B O 1
ATOM 1406 N N . ARG B 1 58 ? 1.491 10.531 -1.113 1 91 58 ARG B N 1
ATOM 1407 C CA . ARG B 1 58 ? 0.721 10.766 -2.33 1 91 58 ARG B CA 1
ATOM 1408 C C . ARG B 1 58 ? 1.635 11.125 -3.496 1 91 58 ARG B C 1
ATOM 1410 O O . ARG B 1 58 ? 2.793 11.492 -3.293 1 91 58 ARG B O 1
ATOM 1417 N N . LEU B 1 59 ? 1.044 10.859 -4.695 1 88.5 59 LEU B N 1
ATOM 1418 C CA . LEU B 1 59 ? 1.712 11.422 -5.867 1 88.5 59 LEU B CA 1
ATOM 1419 C C . LEU B 1 59 ? 1.708 12.945 -5.824 1 88.5 59 LEU B C 1
ATOM 1421 O O . LEU B 1 59 ? 0.715 13.555 -5.426 1 88.5 59 LEU B O 1
ATOM 1425 N N . ARG B 1 60 ? 2.844 13.477 -6.23 1 88.06 60 ARG B N 1
ATOM 1426 C CA . ARG B 1 60 ? 2.877 14.938 -6.297 1 88.06 60 ARG B CA 1
ATOM 1427 C C . ARG B 1 60 ? 1.749 15.469 -7.172 1 88.06 60 ARG B C 1
ATOM 1429 O O . ARG B 1 60 ? 1.521 14.961 -8.273 1 88.06 60 ARG B O 1
ATOM 1436 N N . PRO B 1 61 ? 1.045 16.422 -6.707 1 76.94 61 PRO B N 1
ATOM 1437 C CA . PRO B 1 61 ? -0.115 16.938 -7.434 1 76.94 61 PRO B CA 1
ATOM 1438 C C . PRO B 1 61 ? 0.24 17.438 -8.836 1 76.94 61 PRO B C 1
ATOM 1440 O O . PRO B 1 61 ? -0.593 17.375 -9.742 1 76.94 61 PRO B O 1
ATOM 1443 N N . GLU B 1 62 ? 1.432 17.859 -8.992 1 78.75 62 GLU B N 1
ATOM 1444 C CA . GLU B 1 62 ? 1.844 18.391 -10.289 1 78.75 62 GLU B CA 1
ATOM 1445 C C . GLU B 1 62 ? 1.98 17.266 -11.32 1 78.75 62 GLU B C 1
ATOM 1447 O O . GLU B 1 62 ? 1.983 17.531 -12.523 1 78.75 62 GLU B O 1
ATOM 1452 N N . GLU B 1 63 ? 2.205 16.094 -10.859 1 70.62 63 GLU B N 1
ATOM 1453 C CA . GLU B 1 63 ? 2.377 14.938 -11.734 1 70.62 63 GLU B CA 1
ATOM 1454 C C . GLU B 1 63 ? 1.03 14.344 -12.133 1 70.62 63 GLU B C 1
ATOM 1456 O O . GLU B 1 63 ? 0.956 13.516 -13.047 1 70.62 63 GLU B O 1
ATOM 1461 N N . HIS B 1 64 ? 0.073 14.922 -11.406 1 63 64 HIS B N 1
ATOM 1462 C CA . HIS B 1 64 ? -1.267 14.367 -11.57 1 63 64 HIS B CA 1
ATOM 1463 C C . HIS B 1 64 ? -1.991 15.016 -12.742 1 63 64 HIS B C 1
ATOM 1465 O O . HIS B 1 64 ? -2.246 16.219 -12.727 1 63 64 HIS B O 1
ATOM 1471 N N . ARG B 1 65 ? -2.285 14.195 -13.664 1 64.06 65 ARG B N 1
ATOM 1472 C CA . ARG B 1 65 ? -2.807 14.766 -14.898 1 64.06 65 ARG B CA 1
ATOM 1473 C C . ARG B 1 65 ? -4.328 14.852 -14.867 1 64.06 65 ARG B C 1
ATOM 1475 O O . ARG B 1 65 ? -4.914 15.82 -15.352 1 64.06 65 ARG B O 1
ATOM 1482 N N . ASP B 1 66 ? -4.949 13.75 -14.086 1 76.81 66 ASP B N 1
ATOM 1483 C CA . ASP B 1 66 ? -6.41 13.758 -14.102 1 76.81 66 ASP B CA 1
ATOM 1484 C C . ASP B 1 66 ? -6.977 13.758 -12.688 1 76.81 66 ASP B C 1
ATOM 1486 O O . ASP B 1 66 ? -6.891 12.758 -11.977 1 76.81 66 ASP B O 1
ATOM 1490 N N . PRO B 1 67 ? -7.5 14.797 -12.305 1 73.69 67 PRO B N 1
ATOM 1491 C CA . PRO B 1 67 ? -8.016 14.922 -10.945 1 73.69 67 PRO B CA 1
ATOM 1492 C C . PRO B 1 67 ? -9.125 13.914 -10.641 1 73.69 67 PRO B C 1
ATOM 1494 O O . PRO B 1 67 ? -9.422 13.648 -9.477 1 73.69 67 PRO B O 1
ATOM 1497 N N . ARG B 1 68 ? -9.648 13.344 -11.688 1 75.5 68 ARG B N 1
ATOM 1498 C CA . ARG B 1 68 ? -10.797 12.461 -11.461 1 75.5 68 ARG B CA 1
ATOM 1499 C C . ARG B 1 68 ? -10.359 11 -11.445 1 75.5 68 ARG B C 1
ATOM 1501 O O . ARG B 1 68 ? -11.18 10.109 -11.203 1 75.5 68 ARG B O 1
ATOM 1508 N N . ASP B 1 69 ? -9.117 10.898 -11.578 1 78.62 69 ASP B N 1
ATOM 1509 C CA . ASP B 1 69 ? -8.617 9.523 -11.555 1 78.62 69 ASP B CA 1
ATOM 1510 C C . ASP B 1 69 ? -8.305 9.078 -10.133 1 78.62 69 ASP B C 1
ATOM 1512 O O . ASP B 1 69 ? -7.211 9.328 -9.617 1 78.62 69 ASP B O 1
ATOM 1516 N N . TYR B 1 70 ? -9.188 8.32 -9.586 1 74.75 70 TYR B N 1
ATOM 1517 C CA . TYR B 1 70 ? -9.078 7.988 -8.172 1 74.75 70 TYR B CA 1
ATOM 1518 C C . TYR B 1 70 ? -7.918 7.023 -7.938 1 74.75 70 TYR B C 1
ATOM 1520 O O . TYR B 1 70 ? -7.328 7.012 -6.852 1 74.75 70 TYR B O 1
ATOM 1528 N N . TYR B 1 71 ? -7.586 6.293 -9.016 1 71.5 71 TYR B N 1
ATOM 1529 C CA . TYR B 1 71 ? -6.547 5.293 -8.812 1 71.5 71 TYR B CA 1
ATOM 1530 C C . TYR B 1 71 ? -5.164 5.938 -8.812 1 71.5 71 TYR B C 1
ATOM 1532 O O . TYR B 1 71 ? -4.316 5.602 -7.988 1 71.5 71 TYR B O 1
ATOM 1540 N N . THR B 1 72 ? -5.113 6.949 -9.68 1 72.88 72 THR B N 1
ATOM 1541 C CA . THR B 1 72 ? -3.828 7.637 -9.734 1 72.88 72 THR B CA 1
ATOM 1542 C C . THR B 1 72 ? -3.693 8.625 -8.578 1 72.88 72 THR B C 1
ATOM 1544 O O . THR B 1 72 ? -2.582 8.945 -8.148 1 72.88 72 THR B O 1
ATOM 1547 N N . ASN B 1 73 ? -4.867 9.008 -8.148 1 78.31 73 ASN B N 1
ATOM 1548 C CA . ASN B 1 73 ? -4.879 9.914 -7.008 1 78.31 73 ASN B CA 1
ATOM 1549 C C . ASN B 1 73 ? -5 9.156 -5.688 1 78.31 73 ASN B C 1
ATOM 1551 O O . ASN B 1 73 ? -5.855 9.477 -4.863 1 78.31 73 ASN B O 1
ATOM 1555 N N . GLN B 1 74 ? -4.172 8.258 -5.566 1 83.25 74 GLN B N 1
ATOM 1556 C CA . GLN B 1 74 ? -4.211 7.426 -4.367 1 83.25 74 GLN B CA 1
ATOM 1557 C C . GLN B 1 74 ? -3.32 8 -3.268 1 83.25 74 GLN B C 1
ATOM 1559 O O . GLN B 1 74 ? -2.209 8.461 -3.539 1 83.25 74 GLN B O 1
ATOM 1564 N N . LEU B 1 75 ? -3.922 7.973 -2.09 1 89.38 75 LEU B N 1
ATOM 1565 C CA . LEU B 1 75 ? -3.207 8.391 -0.892 1 89.38 75 LEU B CA 1
ATOM 1566 C C . LEU B 1 75 ? -3.039 7.23 0.08 1 89.38 75 LEU B C 1
ATOM 1568 O O . LEU B 1 75 ? -3.926 6.383 0.197 1 89.38 75 LEU B O 1
ATOM 1572 N N . ALA B 1 76 ? -1.88 7.113 0.634 1 93.44 76 ALA B N 1
ATOM 1573 C CA . ALA B 1 76 ? -1.704 6.18 1.746 1 93.44 76 ALA B CA 1
ATOM 1574 C C . ALA B 1 76 ? -1.543 6.926 3.066 1 93.44 76 ALA B C 1
ATOM 1576 O O . ALA B 1 76 ? -0.919 7.992 3.115 1 93.44 76 ALA B O 1
ATOM 1577 N N . VAL B 1 77 ? -2.129 6.316 4.148 1 94.31 77 VAL B N 1
ATOM 1578 C CA . VAL B 1 77 ? -2.131 7.07 5.398 1 94.31 77 VAL B CA 1
ATOM 1579 C C . VAL B 1 77 ? -1.825 6.137 6.566 1 94.31 77 VAL B C 1
ATOM 1581 O O . VAL B 1 77 ? -2.184 4.957 6.535 1 94.31 77 VAL B O 1
ATOM 1584 N N . PHE B 1 78 ? -1.146 6.613 7.473 1 96.44 78 PHE B N 1
ATOM 1585 C CA . PHE B 1 78 ? -0.971 6.047 8.805 1 96.44 78 PHE B CA 1
ATOM 1586 C C . PHE B 1 78 ? -1.164 7.113 9.875 1 96.44 78 PHE B C 1
ATOM 1588 O O . PHE B 1 78 ? -0.653 8.227 9.75 1 96.44 78 PHE B O 1
ATOM 1595 N N . TYR B 1 79 ? -1.982 6.762 10.875 1 95.5 79 TYR B N 1
ATOM 1596 C CA . TYR B 1 79 ? -2.238 7.742 11.93 1 95.5 79 TYR B CA 1
ATOM 1597 C C . TYR B 1 79 ? -2.156 7.098 13.305 1 95.5 79 TYR B C 1
ATOM 1599 O O . TYR B 1 79 ? -2.523 5.934 13.477 1 95.5 79 TYR B O 1
ATOM 1607 N N . ARG B 1 80 ? -1.658 7.797 14.234 1 93.81 80 ARG B N 1
ATOM 1608 C CA . ARG B 1 80 ? -1.522 7.328 15.609 1 93.81 80 ARG B CA 1
ATOM 1609 C C . ARG B 1 80 ? -2.789 7.609 16.406 1 93.81 80 ARG B C 1
ATOM 1611 O O . ARG B 1 80 ? -3.076 6.918 17.391 1 93.81 80 ARG B O 1
ATOM 1618 N N . ASP B 1 81 ? -3.533 8.578 16.031 1 88.31 81 ASP B N 1
ATOM 1619 C CA . ASP B 1 81 ? -4.789 8.914 16.688 1 88.31 81 ASP B CA 1
ATOM 1620 C C . ASP B 1 81 ? -5.875 9.25 15.664 1 88.31 81 ASP B C 1
ATOM 1622 O O . ASP B 1 81 ? -5.613 9.93 14.672 1 88.31 81 ASP B O 1
ATOM 1626 N N . LYS B 1 82 ? -7.051 8.836 15.875 1 87.81 82 LYS B N 1
ATOM 1627 C CA . LYS B 1 82 ? -8.172 9.031 14.961 1 87.81 82 LYS B CA 1
ATOM 1628 C C . LYS B 1 82 ? -8.461 10.516 14.742 1 87.81 82 LYS B C 1
ATOM 1630 O O . LYS B 1 82 ? -8.891 10.914 13.664 1 87.81 82 LYS B O 1
ATOM 1635 N N . GLY B 1 83 ? -8.219 11.273 15.75 1 89 83 GLY B N 1
ATOM 1636 C CA . GLY B 1 83 ? -8.414 12.711 15.617 1 89 83 GLY B CA 1
ATOM 1637 C C . GLY B 1 83 ? -7.578 13.328 14.508 1 89 83 GLY B C 1
ATOM 1638 O O . GLY B 1 83 ? -8.031 14.227 13.805 1 89 83 GLY B O 1
ATOM 1639 N N . ALA B 1 84 ? -6.395 12.852 14.406 1 91.12 84 ALA B N 1
ATOM 1640 C CA . ALA B 1 84 ? -5.516 13.344 13.352 1 91.12 84 ALA B CA 1
ATOM 1641 C C . ALA B 1 84 ? -6.07 13.008 11.969 1 91.12 84 ALA B C 1
ATOM 1643 O O . ALA B 1 84 ? -6.004 13.82 11.055 1 91.12 84 ALA B O 1
ATOM 1644 N N . LEU B 1 85 ? -6.598 11.805 11.82 1 91.31 85 LEU B N 1
ATOM 1645 C CA . LEU B 1 85 ? -7.207 11.391 10.562 1 91.31 85 LEU B CA 1
ATOM 1646 C C . LEU B 1 85 ? -8.406 12.266 10.219 1 91.31 85 LEU B C 1
ATOM 1648 O O . LEU B 1 85 ? -8.547 12.719 9.078 1 91.31 85 LEU B O 1
ATOM 1652 N N . GLN B 1 86 ? -9.227 12.547 11.211 1 88.81 86 GLN B N 1
ATOM 1653 C CA . GLN B 1 86 ? -10.398 13.383 11.008 1 88.81 86 GLN B CA 1
ATOM 1654 C C . GLN B 1 86 ? -10 14.797 10.586 1 88.81 86 GLN B C 1
ATOM 1656 O O . GLN B 1 86 ? -10.641 15.398 9.719 1 88.81 86 GLN B O 1
ATOM 1661 N N . ALA B 1 87 ? -9.055 15.258 11.227 1 87.94 87 ALA B N 1
ATOM 1662 C CA . ALA B 1 87 ? -8.562 16.594 10.891 1 87.94 87 ALA B CA 1
ATOM 1663 C C . ALA B 1 87 ? -8.062 16.641 9.445 1 87.94 87 ALA B C 1
ATOM 1665 O O . ALA B 1 87 ? -8.336 17.609 8.719 1 87.94 87 ALA B O 1
ATOM 1666 N N . LEU B 1 88 ? -7.348 15.641 9.039 1 88 88 LEU B N 1
ATOM 1667 C CA . LEU B 1 88 ? -6.828 15.555 7.676 1 88 88 LEU B CA 1
ATOM 1668 C C . LEU B 1 88 ? -7.969 15.523 6.664 1 88 88 LEU B C 1
ATOM 1670 O O . LEU B 1 88 ? -7.977 16.297 5.703 1 88 88 LEU B O 1
ATOM 1674 N N . LEU B 1 89 ? -8.883 14.641 6.91 1 85.94 89 LEU B N 1
ATOM 1675 C CA . LEU B 1 89 ? -9.984 14.445 5.977 1 85.94 89 LEU B CA 1
ATOM 1676 C C . LEU B 1 89 ? -10.906 15.656 5.949 1 85.94 89 LEU B C 1
ATOM 1678 O O . LEU B 1 89 ? -11.539 15.945 4.93 1 85.94 89 LEU B O 1
ATOM 1682 N N . GLY B 1 90 ? -10.984 16.234 7.098 1 82.12 90 GLY B N 1
ATOM 1683 C CA . GLY B 1 90 ? -11.836 17.406 7.199 1 82.12 90 GLY B CA 1
ATOM 1684 C C . GLY B 1 90 ? -11.211 18.656 6.602 1 82.12 90 GLY B C 1
ATOM 1685 O O . GLY B 1 90 ? -11.906 19.625 6.305 1 82.12 90 GLY B O 1
ATOM 1686 N N . GLY B 1 91 ? -9.953 18.531 6.469 1 78.81 91 GLY B N 1
ATOM 1687 C CA . GLY B 1 91 ? -9.266 19.688 5.918 1 78.81 91 GLY B CA 1
ATOM 1688 C C . GLY B 1 91 ? -9.281 19.719 4.398 1 78.81 91 GLY B C 1
ATOM 1689 O O . GLY B 1 91 ? -9.5 18.703 3.754 1 78.81 91 GLY B O 1
ATOM 1690 N N . THR B 1 92 ? -9.133 20.875 3.834 1 68.5 92 THR B N 1
ATOM 1691 C CA . THR B 1 92 ? -9.242 21.078 2.393 1 68.5 92 THR B CA 1
ATOM 1692 C C . THR B 1 92 ? -7.871 20.984 1.727 1 68.5 92 THR B C 1
ATOM 1694 O O . THR B 1 92 ? -7.77 21.016 0.498 1 68.5 92 T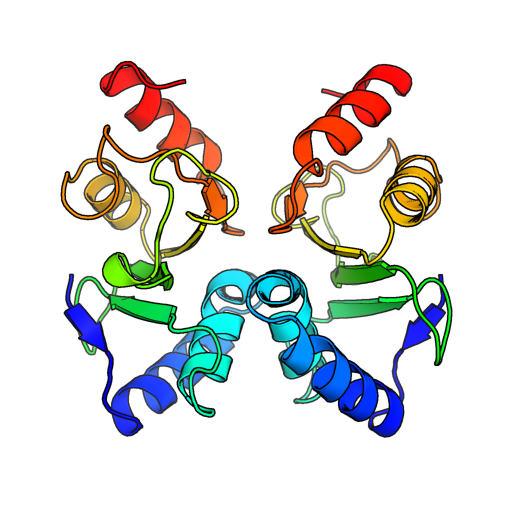HR B O 1
ATOM 1697 N N . GLU B 1 93 ? -6.949 20.828 2.477 1 69.81 93 GLU B N 1
ATOM 1698 C CA . GLU B 1 93 ? -5.617 20.844 1.881 1 69.81 93 GLU B CA 1
ATOM 1699 C C . GLU B 1 93 ? -5.312 19.547 1.156 1 69.81 93 GLU B C 1
ATOM 1701 O O . GLU B 1 93 ? -4.766 19.547 0.052 1 69.81 93 GLU B O 1
ATOM 1706 N N . VAL B 1 94 ? -5.727 18.484 1.757 1 68.31 94 VAL B N 1
ATOM 1707 C CA . VAL B 1 94 ? -5.297 17.188 1.23 1 68.31 94 VAL B CA 1
ATOM 1708 C C . VAL B 1 94 ? -6.422 16.562 0.406 1 68.31 94 VAL B C 1
ATOM 1710 O O . VAL B 1 94 ? -6.184 16.047 -0.688 1 68.31 94 VAL B O 1
ATOM 1713 N N . VAL B 1 95 ? -7.523 16.641 0.931 1 68 95 VAL B N 1
ATOM 1714 C CA . VAL B 1 95 ? -8.672 16.047 0.252 1 68 95 VAL B CA 1
ATOM 1715 C C . VAL B 1 95 ? -9.586 17.156 -0.278 1 68 95 VAL B C 1
ATOM 1717 O O . VAL B 1 95 ? -10.258 17.828 0.497 1 68 95 VAL B O 1
ATOM 1720 N N . THR B 1 96 ? -9.25 17.438 -1.516 1 67.25 96 THR B N 1
ATOM 1721 C CA . THR B 1 96 ? -10.109 18.469 -2.078 1 67.25 96 THR B CA 1
ATOM 1722 C C . THR B 1 96 ? -11.305 17.859 -2.793 1 67.25 96 THR B C 1
ATOM 1724 O O . THR B 1 96 ? -11.234 16.719 -3.266 1 67.25 96 THR B O 1
ATOM 1727 N N . GLY B 1 97 ? -12.406 18.453 -2.66 1 65.62 97 GLY B N 1
ATOM 1728 C CA . GLY B 1 97 ? -13.609 18.016 -3.35 1 65.62 97 GLY B CA 1
ATOM 1729 C C . GLY B 1 97 ? -13.453 18 -4.859 1 65.62 97 GLY B C 1
ATOM 1730 O O . GLY B 1 97 ? -14.258 17.375 -5.562 1 65.62 97 GLY B O 1
ATOM 1731 N N . ALA B 1 98 ? -12.375 18.453 -5.191 1 66 98 ALA B N 1
ATOM 1732 C CA . ALA B 1 98 ? -12.188 18.562 -6.637 1 66 98 ALA B CA 1
ATOM 1733 C C . ALA B 1 98 ? -11.445 17.344 -7.184 1 66 98 ALA B C 1
ATOM 1735 O O . ALA B 1 98 ? -11.414 17.109 -8.398 1 66 98 ALA B O 1
ATOM 1736 N N . ARG B 1 99 ? -10.953 16.609 -6.23 1 70.44 99 ARG B N 1
ATOM 1737 C CA . ARG B 1 99 ? -10.164 15.469 -6.688 1 70.44 99 ARG B CA 1
ATOM 1738 C C . ARG B 1 99 ? -10.68 14.164 -6.094 1 70.44 99 ARG B C 1
ATOM 1740 O O . ARG B 1 99 ? -10.953 14.086 -4.895 1 70.44 99 ARG B O 1
ATOM 1747 N N . ALA B 1 100 ? -10.977 13.297 -7.043 1 75.38 100 ALA B N 1
ATOM 1748 C CA . ALA B 1 100 ? -11.297 11.953 -6.57 1 75.38 100 ALA B CA 1
ATOM 1749 C C . ALA B 1 100 ? -10.047 11.234 -6.07 1 75.38 100 ALA B C 1
ATOM 1751 O O . ALA B 1 100 ? -8.969 11.359 -6.66 1 75.38 100 ALA B O 1
ATOM 1752 N N . PHE B 1 101 ? -10.188 10.758 -4.867 1 76.19 101 PHE B N 1
ATOM 1753 C CA . PHE B 1 101 ? -9.016 10.07 -4.328 1 76.19 101 PHE B CA 1
ATOM 1754 C C . PHE B 1 101 ? -9.422 8.781 -3.635 1 76.19 101 PHE B C 1
ATOM 1756 O O . PHE B 1 101 ? -10.586 8.602 -3.268 1 76.19 101 PHE B O 1
ATOM 1763 N N . GLN B 1 102 ? -8.477 7.926 -3.648 1 81.44 102 GLN B N 1
ATOM 1764 C CA . GLN B 1 102 ? -8.586 6.715 -2.84 1 81.44 102 GLN B CA 1
ATOM 1765 C C . GLN B 1 102 ? -7.578 6.727 -1.695 1 81.44 102 GLN B C 1
ATOM 1767 O O . GLN B 1 102 ? -6.434 7.152 -1.871 1 81.44 102 GLN B O 1
ATOM 1772 N N . ILE B 1 103 ? -8.07 6.328 -0.58 1 87.06 103 ILE B N 1
ATOM 1773 C CA . ILE B 1 103 ? -7.184 6.324 0.58 1 87.06 103 ILE B CA 1
ATOM 1774 C C . ILE B 1 103 ? -6.82 4.887 0.944 1 87.06 103 ILE B C 1
ATOM 1776 O O . ILE B 1 103 ? -7.699 4.035 1.101 1 87.06 103 ILE B O 1
ATOM 1780 N N . MET B 1 104 ? -5.555 4.668 1 1 87.31 104 MET B N 1
ATOM 1781 C CA . MET B 1 104 ? -5.059 3.359 1.411 1 87.31 104 MET B CA 1
ATOM 1782 C C . MET B 1 104 ? -4.578 3.391 2.859 1 87.31 104 MET B C 1
ATOM 1784 O O . MET B 1 104 ? -3.893 4.328 3.271 1 87.31 104 MET B O 1
ATOM 1788 N N . GLY B 1 105 ? -4.977 2.395 3.605 1 89.88 105 GLY B N 1
ATOM 1789 C CA . GLY B 1 105 ? -4.586 2.232 4.996 1 89.88 105 GLY B CA 1
ATOM 1790 C C . GLY B 1 105 ? -5.031 0.909 5.594 1 89.88 105 GLY B C 1
ATOM 1791 O O . GLY B 1 105 ? -5.883 0.224 5.027 1 89.88 105 GLY B O 1
ATOM 1792 N N . MET B 1 106 ? -4.41 0.573 6.781 1 85.19 106 MET B N 1
ATOM 1793 C CA . MET B 1 106 ? -4.688 -0.737 7.363 1 85.19 106 MET B CA 1
ATOM 1794 C C . MET B 1 106 ? -5.312 -0.595 8.75 1 85.19 106 MET B C 1
ATOM 1796 O O . MET B 1 106 ? -5.422 -1.575 9.484 1 85.19 106 MET B O 1
ATOM 1800 N N . GLN B 1 107 ? -5.676 0.552 9.117 1 88.81 107 GLN B N 1
ATOM 1801 C CA . GLN B 1 107 ? -6.133 0.789 10.484 1 88.81 107 GLN B CA 1
ATOM 1802 C C . GLN B 1 107 ? -7.656 0.834 10.555 1 88.81 107 GLN B C 1
ATOM 1804 O O . GLN B 1 107 ? -8.312 1.305 9.625 1 88.81 107 GLN B O 1
ATOM 1809 N N . ASP B 1 108 ? -8.102 0.368 11.711 1 82.19 108 ASP B N 1
ATOM 1810 C CA . ASP B 1 108 ? -9.539 0.349 11.961 1 82.19 108 ASP B CA 1
ATOM 1811 C C . ASP B 1 108 ? -10.109 1.764 11.961 1 82.19 108 ASP B C 1
ATOM 1813 O O . ASP B 1 108 ? -9.477 2.697 12.453 1 82.19 108 ASP B O 1
ATOM 1817 N N . GLY B 1 109 ? -11.305 1.834 11.297 1 82.94 109 GLY B N 1
ATOM 1818 C CA . GLY B 1 109 ? -12.023 3.098 11.359 1 82.94 109 GLY B CA 1
ATOM 1819 C C . GLY B 1 109 ? -11.75 3.994 10.164 1 82.94 109 GLY B C 1
ATOM 1820 O O . GLY B 1 109 ? -12.383 5.043 10.008 1 82.94 109 GLY B O 1
ATOM 1821 N N . LEU B 1 110 ? -10.797 3.59 9.398 1 86.75 110 LEU B N 1
ATOM 1822 C CA . LEU B 1 110 ? -10.461 4.398 8.227 1 86.75 110 LEU B CA 1
ATOM 1823 C C . LEU B 1 110 ? -11.68 4.57 7.324 1 86.75 110 LEU B C 1
ATOM 1825 O O . LEU B 1 110 ? -12.031 5.695 6.961 1 86.75 110 LEU B O 1
ATOM 1829 N N . ASP B 1 111 ? -12.352 3.482 7.016 1 82.94 111 ASP B N 1
ATOM 1830 C CA . ASP B 1 111 ? -13.508 3.521 6.125 1 82.94 111 ASP B CA 1
ATOM 1831 C C . ASP B 1 111 ? -14.617 4.395 6.707 1 82.94 111 ASP B C 1
ATOM 1833 O O . ASP B 1 111 ? -15.258 5.16 5.98 1 82.94 111 ASP B O 1
ATOM 1837 N N . GLU B 1 112 ? -14.789 4.199 7.938 1 85.5 112 GLU B N 1
ATOM 1838 C CA . GLU B 1 112 ? -15.82 4.98 8.609 1 85.5 112 GLU B CA 1
ATOM 1839 C C . GLU B 1 112 ? -15.5 6.473 8.562 1 85.5 112 GLU B C 1
ATOM 1841 O O . GLU B 1 112 ? -16.391 7.293 8.289 1 85.5 112 GLU B O 1
ATOM 1846 N N . ALA B 1 113 ? -14.359 6.781 8.797 1 86.44 113 ALA B N 1
ATOM 1847 C CA . ALA B 1 113 ? -13.945 8.18 8.781 1 86.44 113 ALA B CA 1
ATOM 1848 C C . ALA B 1 113 ? -14.07 8.781 7.387 1 86.44 113 ALA B C 1
ATOM 1850 O O . ALA B 1 113 ? -14.555 9.906 7.23 1 86.44 113 ALA B O 1
ATOM 1851 N N . VAL B 1 114 ? -13.656 8.055 6.41 1 83.81 114 VAL B N 1
ATOM 1852 C CA . VAL B 1 114 ? -13.734 8.516 5.027 1 83.81 114 VAL B CA 1
ATOM 1853 C C . VAL B 1 114 ? -15.195 8.734 4.633 1 83.81 114 VAL B C 1
ATOM 1855 O O . VAL B 1 114 ? -15.531 9.742 4.016 1 83.81 114 VAL B O 1
ATOM 1858 N N . ARG B 1 115 ? -16.047 7.832 4.988 1 84.38 115 ARG B N 1
ATOM 1859 C CA . ARG B 1 115 ? -17.469 7.934 4.668 1 84.38 115 ARG B CA 1
ATOM 1860 C C . ARG B 1 115 ? -18.094 9.141 5.359 1 84.38 115 ARG B C 1
ATOM 1862 O O . ARG B 1 115 ? -18.922 9.836 4.77 1 84.38 115 ARG B O 1
ATOM 1869 N N . GLU B 1 116 ? -17.719 9.258 6.559 1 84.31 116 GLU B N 1
ATOM 1870 C CA . GLU B 1 116 ? -18.266 10.375 7.328 1 84.31 116 GLU B CA 1
ATOM 1871 C C . GLU B 1 116 ? -17.922 11.711 6.676 1 84.31 116 GLU B C 1
ATOM 1873 O O . GLU B 1 116 ? -18.797 12.578 6.523 1 84.31 116 GLU B O 1
ATOM 1878 N N . VAL B 1 117 ? -16.75 11.844 6.281 1 80.88 117 VAL B N 1
ATOM 1879 C CA . VAL B 1 117 ? -16.312 13.102 5.691 1 80.88 117 VAL B CA 1
ATOM 1880 C C . VAL B 1 117 ? -16.906 13.258 4.289 1 80.88 117 VAL B C 1
ATOM 1882 O O . VAL B 1 117 ? -17.297 14.352 3.893 1 80.88 117 VAL B O 1
ATOM 1885 N N . A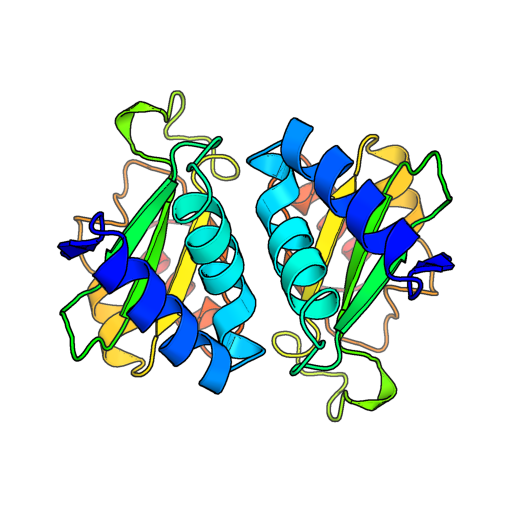LA B 1 118 ? -16.938 12.156 3.535 1 80.31 118 ALA B N 1
ATOM 1886 C CA . ALA B 1 118 ? -17.562 12.195 2.213 1 80.31 118 ALA B CA 1
ATOM 1887 C C . ALA B 1 118 ? -19.016 12.633 2.303 1 80.31 118 ALA B C 1
ATOM 1889 O O . ALA B 1 118 ? -19.484 13.445 1.501 1 80.31 118 ALA B O 1
ATOM 1890 N N . SER B 1 119 ? -19.641 12.062 3.229 1 81.44 119 SER B N 1
ATOM 1891 C CA . SER B 1 119 ? -21.047 12.414 3.445 1 81.44 119 SER B CA 1
ATOM 1892 C C . SER B 1 119 ? -21.188 13.891 3.816 1 81.44 119 SER B C 1
ATOM 1894 O O . SER B 1 119 ? -22.094 14.57 3.328 1 81.44 119 SER B O 1
ATOM 1896 N N . ALA B 1 120 ? -20.344 14.305 4.625 1 79.56 120 ALA B N 1
ATOM 1897 C CA . ALA B 1 120 ? -20.391 15.688 5.078 1 79.56 120 ALA B CA 1
ATOM 1898 C C . ALA B 1 120 ? -20.125 16.656 3.918 1 79.56 120 ALA B C 1
ATOM 1900 O O . ALA B 1 120 ? -20.641 17.766 3.908 1 79.56 120 ALA B O 1
ATOM 1901 N N . ARG B 1 121 ? -19.406 16.156 2.951 1 75.94 121 ARG B N 1
ATOM 1902 C CA . ARG B 1 121 ? -19.047 17 1.817 1 75.94 121 ARG B CA 1
ATOM 1903 C C . ARG B 1 121 ? -19.953 16.719 0.624 1 75.94 121 ARG B C 1
ATOM 1905 O O . ARG B 1 121 ? -19.781 17.312 -0.444 1 75.94 121 ARG B O 1
ATOM 1912 N N . GLY B 1 122 ? -20.781 15.836 0.869 1 73.06 122 GLY B N 1
ATOM 1913 C CA . GLY B 1 122 ? -21.656 15.5 -0.234 1 73.06 122 GLY B CA 1
ATOM 1914 C C . GLY B 1 122 ? -20.984 14.664 -1.308 1 73.06 122 GLY B C 1
ATOM 1915 O O . GLY B 1 122 ? -21.328 14.773 -2.488 1 73.06 122 GLY B O 1
ATOM 1916 N N . LEU B 1 123 ? -19.891 14.031 -0.8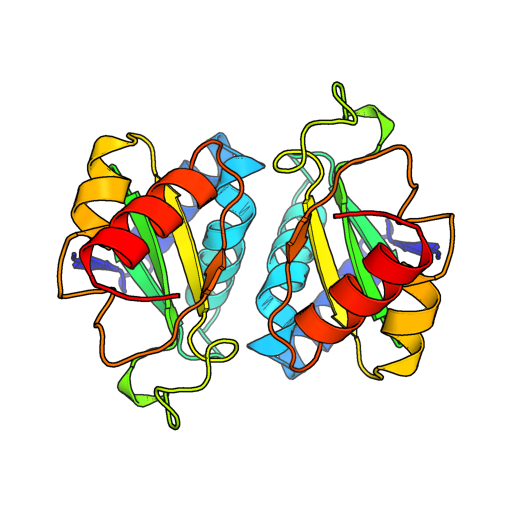07 1 66.62 123 LEU B N 1
ATOM 1917 C CA . LEU B 1 123 ? -19.141 13.195 -1.727 1 66.62 123 LEU B CA 1
ATOM 1918 C C . LEU B 1 123 ? -19.5 11.727 -1.554 1 66.62 123 LEU B C 1
ATOM 1920 O O . LEU B 1 123 ? -20.062 11.336 -0.53 1 66.62 123 LEU B O 1
ATOM 1924 N N . LYS B 1 124 ? -19.531 10.914 -2.738 1 59.97 124 LYS B N 1
ATOM 1925 C CA . LYS B 1 124 ? -19.766 9.477 -2.666 1 59.97 124 LYS B CA 1
ATOM 1926 C C . LYS B 1 124 ? -18.438 8.703 -2.725 1 59.97 124 LYS B C 1
ATOM 1928 O O . LYS B 1 124 ? -17.531 9.086 -3.453 1 59.97 124 LYS B O 1
#

Organism: Corvus brachyrhynchos (NCBI:txid85066)

InterPro domains:
  IPR010313 Glycine N-acyltransferase [PTHR15298] (1-122)
  IPR015938 Glycine N-acyltransferase, N-terminal [PF06021] (1-123)

Foldseek 3Di:
DDWDQDLVLLVLVLVVLVVDPPQSVQVNVQSVCSSVVNPQQKIWDFPDPPDGFKIKIFHDPVVDDDQADAVNGEMEMDGNDVVVVLVVLQDCPNDPPSGRYHYDTDDPCNVVSNVVSCVVVVHD/DDWDQDLVLLVLVLVVLVVDPPFSVQVNVQSVCSSVVNPQQKIWDFPDPPDGFKIKIFHDPVPDDDQAPAVNGEMEMDGNDVVVVLVQLQDCPNDPPSGRYHYDTDDPCNVVSNVVSCVVVVHD

Nearest PDB structures (foldseek):
  7pk2-assembly2_B  TM=9.333E-01  e=3.747E-12  Bos taurus
  7pk1-assembly2_B  TM=9.285E-01  e=4.539E-12  Bos taurus
  7pk1-assembly1_A  TM=9.297E-01  e=2.244E-11  Bos taurus
  3d3s-assembly1_B  TM=5.333E-01  e=4.772E-01  Bordetella parapertussis 12822
  6nyo-assembly1_A  TM=3.949E-01  e=5.416E+00  Homo sapiens

Solvent-accessible surface area (backbone atoms only — not comparable to full-atom values): 13627 Å² total; per-residue (Å²): 113,43,75,64,76,52,64,70,58,48,52,55,47,49,56,58,39,62,74,47,54,63,46,26,44,62,34,43,23,52,52,52,42,45,71,66,73,27,89,57,47,54,44,43,31,26,67,41,82,91,74,54,41,33,40,37,30,32,53,38,69,87,75,54,84,53,51,73,34,30,51,74,38,35,30,20,37,36,60,79,38,71,66,48,50,50,50,47,58,69,29,67,83,77,49,36,95,75,41,40,61,35,81,39,64,41,56,89,60,50,66,57,50,52,49,52,45,26,54,73,66,72,45,136,111,43,73,65,76,52,64,69,57,49,51,54,48,49,57,57,40,62,74,48,54,62,46,27,44,62,35,43,25,52,52,52,41,44,71,68,73,28,90,58,47,55,44,43,31,24,68,40,82,91,74,53,42,33,39,39,31,32,53,39,68,86,77,53,85,53,51,71,35,30,51,74,38,35,31,21,37,35,61,78,41,69,66,48,52,50,51,46,60,68,28,66,83,75,47,37,94,77,39,41,60,36,80,41,63,41,56,88,60,50,68,56,51,51,50,52,45,26,55,75,68,72,44,135

Radius of gyration: 17.27 Å; Cα contacts (8 Å, |Δi|>4): 424; chains: 2; bounding box: 41×41×34 Å

Sequence (248 aa):
MQILRCPAQLQLLEEALRKSLPTTLPVLGTVMTVARGNPASHEVLVDSWPHFSIVLTRLRPEEHRDPRDYYTNQLAVFYRDKGALQALLGGTEVVTGARAFQIMGMQDGLDEAVREVASARGLKMQILRCPAQLQLLEEALRKSLPTTLPVLGTVMTVARGNPASHEVLVDSWPHFSIVLTRLRPEEHRDPRDYYTNQLAVFYRDKGALQALLGGTEVVTGARAFQIMGMQDGLDEAVREVASARGLK